Protein AF-A0AAE1MR16-F1 (afdb_monomer)

Sequence (257 aa):
MSSSLKKSFMYLSSAHEIWEALRETYSTVRSRSRIFGVKKKLWELKQEQMSLDDYYLEKSVLWQEFDALTNKTHHCGANAKEEHKEKEEERVYELLAGLNVIYDDVQARILSQEPLPSVREVYVTLRDEEDRRKSILQDQNNSTATFVPSETSALAVRFKGPKNRLVCDHCHKQGHKRANCWDLHGKPTDWKPRKEKERDDEAEASNESSKHDKLNKIIEMLAALQTTKQPISSSAVAATVDKKESADVSGVGGDYW

Structure (mmCIF, N/CA/C/O backbone):
data_AF-A0AAE1MR16-F1
#
_entry.id   AF-A0AAE1MR16-F1
#
loop_
_atom_site.group_PDB
_atom_site.id
_atom_site.type_symbol
_atom_site.label_atom_id
_atom_site.label_alt_id
_atom_site.label_comp_id
_atom_site.label_asym_id
_atom_site.label_entity_id
_atom_site.label_seq_id
_atom_site.pdbx_PDB_ins_code
_atom_site.Cartn_x
_atom_site.Cartn_y
_atom_site.Cartn_z
_atom_site.occupancy
_atom_site.B_iso_or_equiv
_atom_site.auth_seq_id
_atom_site.auth_comp_id
_atom_site.auth_asym_id
_atom_site.auth_atom_id
_atom_site.pdbx_PDB_model_num
ATOM 1 N N . MET A 1 1 ? 5.085 0.510 -42.691 1.00 52.28 1 MET A N 1
ATOM 2 C CA . MET A 1 1 ? 6.242 1.155 -42.025 1.00 52.28 1 MET A CA 1
ATOM 3 C C . MET A 1 1 ? 6.459 2.525 -42.646 1.00 52.28 1 MET A C 1
ATOM 5 O O . MET A 1 1 ? 6.374 2.613 -43.864 1.00 52.28 1 MET A O 1
ATOM 9 N N . SER A 1 2 ? 6.670 3.583 -41.855 1.00 68.69 2 SER A N 1
ATOM 10 C CA . SER A 1 2 ? 6.864 4.929 -42.421 1.00 68.69 2 SER A CA 1
ATOM 11 C C . SER A 1 2 ? 8.195 5.005 -43.188 1.00 68.69 2 SER A C 1
ATOM 13 O O . SER A 1 2 ? 9.190 4.412 -42.771 1.00 68.69 2 SER A O 1
ATOM 15 N N . SER A 1 3 ? 8.240 5.730 -44.311 1.00 72.00 3 SER A N 1
ATOM 16 C CA . SER A 1 3 ? 9.484 5.911 -45.084 1.00 72.00 3 SER A CA 1
ATOM 17 C C . SER A 1 3 ? 10.593 6.602 -44.282 1.00 72.00 3 SER A C 1
ATOM 19 O O . SER A 1 3 ? 11.769 6.406 -44.576 1.00 72.00 3 SER A O 1
ATOM 21 N N . SER A 1 4 ? 10.238 7.374 -43.253 1.00 73.69 4 SER A N 1
ATOM 22 C CA . SER A 1 4 ? 11.193 8.022 -42.347 1.00 73.69 4 SER A CA 1
ATOM 23 C C . SER A 1 4 ? 11.877 7.020 -41.413 1.00 73.69 4 SER A C 1
ATOM 25 O O . SER A 1 4 ? 13.081 7.115 -41.207 1.00 73.69 4 SER A O 1
ATOM 27 N N . LEU A 1 5 ? 11.138 6.010 -40.935 1.00 71.00 5 LEU A N 1
ATOM 28 C CA . LEU A 1 5 ? 11.662 4.918 -40.106 1.00 71.00 5 LEU A CA 1
ATOM 29 C C . LEU A 1 5 ? 12.699 4.080 -40.864 1.00 71.00 5 LEU A C 1
ATOM 31 O O . LEU A 1 5 ? 13.709 3.663 -40.322 1.00 71.00 5 LEU A O 1
ATOM 35 N N . LYS A 1 6 ? 12.470 3.832 -42.155 1.00 74.31 6 LYS A N 1
ATOM 36 C CA . LYS A 1 6 ? 13.391 3.019 -42.960 1.00 74.31 6 LYS A CA 1
ATOM 37 C C . LYS A 1 6 ? 14.735 3.724 -43.186 1.00 74.31 6 LYS A C 1
ATOM 39 O O . LYS A 1 6 ? 15.773 3.072 -43.219 1.00 74.31 6 LYS A O 1
ATOM 44 N N . LYS A 1 7 ? 14.717 5.056 -43.308 1.00 78.56 7 LYS A N 1
ATOM 45 C CA . LYS A 1 7 ? 15.920 5.883 -43.482 1.00 78.56 7 LYS A CA 1
ATOM 46 C C . LYS A 1 7 ? 16.770 5.966 -42.212 1.00 78.56 7 LYS A C 1
ATOM 48 O O . LYS A 1 7 ? 17.986 6.051 -42.334 1.00 78.56 7 LYS A O 1
ATOM 53 N N . SER A 1 8 ? 16.167 5.903 -41.020 1.00 74.06 8 SER A N 1
ATOM 54 C CA . SER A 1 8 ? 16.911 5.980 -39.752 1.00 74.06 8 SER A CA 1
ATOM 55 C C . SER A 1 8 ? 17.763 4.743 -39.454 1.00 74.06 8 SER A C 1
ATOM 57 O O . SER A 1 8 ? 18.678 4.837 -38.647 1.00 74.06 8 SER A O 1
ATOM 59 N N . PHE A 1 9 ? 17.508 3.608 -40.117 1.00 76.25 9 PHE A N 1
ATOM 60 C CA . PHE A 1 9 ? 18.227 2.346 -39.879 1.00 76.25 9 PHE A CA 1
ATOM 61 C C . PHE A 1 9 ? 19.026 1.843 -41.093 1.00 76.25 9 PHE A C 1
ATOM 63 O O . PHE A 1 9 ? 19.591 0.756 -41.039 1.00 76.25 9 PHE A O 1
ATOM 70 N N . MET A 1 10 ? 19.105 2.621 -42.183 1.00 80.00 10 MET A N 1
ATOM 71 C CA . MET A 1 10 ? 19.785 2.223 -43.430 1.00 80.00 10 MET A CA 1
ATOM 72 C C . MET A 1 10 ? 21.297 1.997 -43.290 1.00 80.00 10 MET A C 1
ATOM 74 O O . MET A 1 10 ? 21.887 1.366 -44.161 1.00 80.00 10 MET A O 1
ATOM 78 N N . TYR A 1 11 ? 21.912 2.527 -42.231 1.00 82.31 11 TYR A N 1
ATOM 79 C CA . TYR A 1 11 ? 23.358 2.473 -42.001 1.00 82.31 11 TYR A CA 1
ATOM 80 C C . TYR A 1 11 ? 23.769 1.468 -40.918 1.00 82.31 11 TYR A C 1
ATOM 82 O O . TYR A 1 11 ? 24.951 1.375 -40.601 1.00 82.31 11 TYR A O 1
ATOM 90 N N . LEU A 1 12 ? 22.814 0.727 -40.346 1.00 82.50 12 LEU A N 1
ATOM 91 C CA . LEU A 1 12 ? 23.113 -0.346 -39.402 1.00 82.50 12 LEU A CA 1
ATOM 92 C C . LEU A 1 12 ? 23.486 -1.606 -40.178 1.00 82.50 12 LEU A C 1
ATOM 94 O O . LEU A 1 12 ? 22.836 -1.971 -41.159 1.00 82.50 12 LEU A O 1
ATOM 98 N N . SER A 1 13 ? 24.572 -2.236 -39.753 1.00 83.19 13 SER A N 1
ATOM 99 C CA . SER A 1 13 ? 25.287 -3.241 -40.537 1.00 83.19 13 SER A CA 1
ATOM 100 C C . SER A 1 13 ? 24.822 -4.666 -40.244 1.00 83.19 13 SER A C 1
ATOM 102 O O . SER A 1 13 ? 24.980 -5.550 -41.086 1.00 83.19 13 SER A O 1
ATOM 104 N N . SER A 1 14 ? 24.181 -4.889 -39.091 1.00 88.25 14 SER A N 1
ATOM 105 C CA . SER A 1 14 ? 23.620 -6.189 -38.722 1.00 88.25 14 SER A CA 1
ATOM 106 C C . SER A 1 14 ? 22.125 -6.132 -38.403 1.00 88.25 14 SER A C 1
ATOM 108 O O . SER A 1 14 ? 21.592 -5.145 -37.894 1.00 88.25 14 SER A O 1
ATOM 110 N N . ALA A 1 15 ? 21.430 -7.246 -38.650 1.00 84.75 15 ALA A N 1
ATOM 111 C CA . ALA A 1 15 ? 20.039 -7.409 -38.230 1.00 84.75 15 ALA A CA 1
ATOM 112 C C . ALA A 1 15 ? 19.878 -7.289 -36.700 1.00 84.75 15 ALA A C 1
ATOM 114 O O . ALA A 1 15 ? 18.833 -6.837 -36.235 1.00 84.75 15 ALA A O 1
ATOM 115 N N . HIS A 1 16 ? 20.916 -7.647 -35.932 1.00 83.56 16 HIS A N 1
ATOM 116 C CA . HIS A 1 16 ? 20.966 -7.445 -34.485 1.00 83.56 16 HIS A CA 1
ATOM 117 C C . HIS A 1 16 ? 20.953 -5.956 -34.129 1.00 83.56 16 HIS A C 1
ATOM 119 O O . HIS A 1 16 ? 20.103 -5.539 -33.355 1.00 83.56 16 HIS A O 1
ATOM 125 N N . GLU A 1 17 ? 21.817 -5.147 -34.747 1.00 83.50 17 GLU A N 1
ATOM 126 C CA . GLU A 1 17 ? 21.863 -3.692 -34.543 1.00 83.50 17 GLU A CA 1
ATOM 127 C C . GLU A 1 17 ? 20.541 -3.024 -34.926 1.00 83.50 17 GLU A C 1
ATOM 129 O O . GLU A 1 17 ? 20.049 -2.166 -34.200 1.00 83.50 17 GLU A O 1
ATOM 134 N N . ILE A 1 18 ? 19.920 -3.438 -36.037 1.00 85.06 18 ILE A N 1
ATOM 135 C CA . ILE A 1 18 ? 18.601 -2.927 -36.443 1.00 85.06 18 ILE A CA 1
ATOM 136 C C . ILE A 1 18 ? 17.541 -3.282 -35.393 1.00 85.06 18 ILE A C 1
ATOM 138 O O . ILE A 1 18 ? 16.717 -2.439 -35.038 1.00 85.06 18 ILE A O 1
ATOM 142 N N . TRP A 1 19 ? 17.553 -4.515 -34.881 1.00 83.62 19 TRP A N 1
ATOM 143 C CA . TRP A 1 19 ? 16.619 -4.965 -33.849 1.00 83.62 19 TRP A CA 1
ATOM 144 C C . TRP A 1 19 ? 16.852 -4.277 -32.501 1.00 83.62 19 TRP A C 1
ATOM 146 O O . TRP A 1 19 ? 15.890 -3.929 -31.820 1.00 83.62 19 TRP A O 1
ATOM 156 N N . GLU A 1 20 ? 18.104 -4.043 -32.124 1.00 79.44 20 GLU A N 1
ATOM 157 C CA . GLU A 1 20 ? 18.496 -3.339 -30.907 1.00 79.44 20 GLU A CA 1
ATOM 158 C C . GLU A 1 20 ? 18.136 -1.856 -30.991 1.00 79.44 20 GLU A C 1
ATOM 160 O O . GLU A 1 20 ? 17.461 -1.355 -30.101 1.00 79.44 20 GLU A O 1
ATOM 165 N N . ALA A 1 21 ? 18.422 -1.188 -32.108 1.00 77.00 21 ALA A N 1
ATOM 166 C CA . ALA A 1 21 ? 18.037 0.201 -32.324 1.00 77.00 21 ALA A CA 1
ATOM 167 C C . ALA A 1 21 ? 16.511 0.373 -32.363 1.00 77.00 21 ALA A C 1
ATOM 169 O O . ALA A 1 21 ? 15.988 1.308 -31.758 1.00 77.00 21 ALA A O 1
ATOM 170 N N . LEU A 1 22 ? 15.769 -0.540 -33.010 1.00 79.38 22 LEU A N 1
ATOM 171 C CA . LEU A 1 22 ? 14.299 -0.573 -32.961 1.00 79.38 22 LEU A CA 1
ATOM 172 C C . LEU A 1 22 ? 13.788 -0.818 -31.542 1.00 79.38 22 LEU A C 1
ATOM 174 O O . LEU A 1 22 ? 12.812 -0.198 -31.117 1.00 79.38 22 LEU A O 1
ATOM 178 N N . ARG A 1 23 ? 14.449 -1.700 -30.791 1.00 73.56 23 ARG A N 1
ATOM 179 C CA . ARG A 1 23 ? 14.135 -1.932 -29.386 1.00 73.56 23 ARG A CA 1
ATOM 180 C C . ARG A 1 23 ? 14.413 -0.666 -28.569 1.00 73.56 23 ARG A C 1
ATOM 182 O O . ARG A 1 23 ? 13.564 -0.247 -27.805 1.00 73.56 23 ARG A O 1
ATOM 189 N N . GLU A 1 24 ? 15.521 0.024 -28.731 1.00 70.44 24 GLU A N 1
ATOM 190 C CA . GLU A 1 24 ? 15.806 1.235 -27.954 1.00 70.44 24 GLU A CA 1
ATOM 191 C C . GLU A 1 24 ? 14.877 2.405 -28.292 1.00 70.44 24 GLU A C 1
ATOM 193 O O . GLU A 1 24 ? 14.423 3.113 -27.394 1.00 70.44 24 GLU A O 1
ATOM 198 N N . THR A 1 25 ? 14.557 2.592 -29.574 1.00 68.12 25 THR A N 1
ATOM 199 C CA . THR A 1 25 ? 13.739 3.727 -30.033 1.00 68.12 25 THR A CA 1
ATOM 200 C C . THR A 1 25 ? 12.239 3.504 -29.888 1.00 68.12 25 THR A C 1
ATOM 202 O O . THR A 1 25 ? 11.509 4.453 -29.605 1.00 68.12 25 THR A O 1
ATOM 205 N N . TYR A 1 26 ? 11.766 2.269 -30.062 1.00 66.25 26 TYR A N 1
ATOM 206 C CA . TYR A 1 26 ? 10.335 1.950 -30.069 1.00 66.25 26 TYR A CA 1
ATOM 207 C C . TYR A 1 26 ? 9.920 0.939 -29.020 1.00 66.25 26 TYR A C 1
ATOM 209 O O . TYR A 1 26 ? 8.719 0.781 -28.789 1.00 66.25 26 TYR A O 1
ATOM 217 N N . SER A 1 27 ? 10.857 0.257 -28.358 1.00 60.03 27 SER A N 1
ATOM 218 C CA . SER A 1 27 ? 10.438 -0.548 -27.228 1.00 60.03 27 SER A CA 1
ATOM 219 C C . SER A 1 27 ? 10.076 0.371 -26.072 1.00 60.03 27 SER A C 1
ATOM 221 O O . SER A 1 27 ? 10.866 1.116 -25.495 1.00 60.03 27 SER A O 1
ATOM 223 N N . THR A 1 28 ? 8.831 0.232 -25.663 1.00 54.78 28 THR A N 1
ATOM 224 C CA . THR A 1 28 ? 8.297 0.675 -24.383 1.00 54.78 28 THR A CA 1
ATOM 225 C C . THR A 1 28 ? 8.967 -0.012 -23.177 1.00 54.78 28 THR A C 1
ATOM 227 O O . THR A 1 28 ? 8.463 0.122 -22.064 1.00 54.78 28 THR A O 1
ATOM 230 N N . VAL A 1 29 ? 10.093 -0.728 -23.363 1.00 51.50 29 VAL A N 1
ATOM 231 C CA . VAL A 1 29 ? 10.730 -1.658 -22.400 1.00 51.50 29 VAL A CA 1
ATOM 232 C C . VAL A 1 29 ? 11.231 -0.972 -21.138 1.00 51.50 29 VAL A C 1
ATOM 234 O O . VAL A 1 29 ? 11.371 -1.623 -20.113 1.00 51.50 29 VAL A O 1
ATOM 237 N N . ARG A 1 30 ? 11.395 0.350 -21.141 1.00 60.09 30 ARG A N 1
ATOM 238 C CA . ARG A 1 30 ? 11.311 1.141 -19.910 1.00 60.09 30 ARG A CA 1
ATOM 239 C C . ARG A 1 30 ? 10.620 2.436 -20.239 1.00 60.09 30 ARG A C 1
ATOM 241 O O . ARG A 1 30 ? 11.283 3.447 -20.468 1.00 60.09 30 ARG A O 1
ATOM 248 N N . SER A 1 31 ? 9.294 2.407 -20.295 1.00 72.50 31 SER A N 1
ATOM 249 C CA . SER A 1 31 ? 8.492 3.623 -20.356 1.00 72.50 31 SER A CA 1
ATOM 250 C C . SER A 1 31 ? 8.708 4.410 -19.058 1.00 72.50 31 SER A C 1
ATOM 252 O O . SER A 1 31 ? 7.913 4.351 -18.131 1.00 72.50 31 SER A O 1
ATOM 254 N N . ARG A 1 32 ? 9.851 5.103 -18.960 1.00 80.38 32 ARG A N 1
ATOM 255 C CA . ARG A 1 32 ? 10.290 5.880 -17.794 1.00 80.38 32 ARG A CA 1
ATOM 256 C C . ARG A 1 32 ? 9.238 6.915 -17.418 1.00 80.38 32 ARG A C 1
ATOM 258 O O . ARG A 1 32 ? 9.023 7.147 -16.239 1.00 80.38 32 ARG A O 1
ATOM 265 N N . SER A 1 33 ? 8.539 7.457 -18.414 1.00 84.44 33 SER A N 1
ATOM 266 C CA . SER A 1 33 ? 7.366 8.311 -18.238 1.00 84.44 33 SER A CA 1
ATOM 267 C C . SER A 1 33 ? 6.194 7.587 -17.569 1.00 84.44 33 SER A C 1
ATOM 269 O O . SER A 1 33 ? 5.601 8.146 -16.653 1.00 84.44 33 SER A O 1
ATOM 271 N N . ARG A 1 34 ? 5.877 6.341 -17.954 1.00 87.75 34 ARG A N 1
ATOM 272 C CA . ARG A 1 34 ? 4.858 5.530 -17.263 1.00 87.75 34 ARG A CA 1
ATOM 273 C C . ARG A 1 34 ? 5.301 5.120 -15.865 1.00 87.75 34 ARG A C 1
ATOM 275 O O . ARG A 1 34 ? 4.511 5.260 -14.948 1.00 87.75 34 ARG A O 1
ATOM 282 N N . ILE A 1 35 ? 6.550 4.685 -15.684 1.00 90.50 35 ILE A N 1
ATOM 283 C CA . ILE A 1 35 ? 7.110 4.362 -14.360 1.00 90.50 35 ILE A CA 1
ATOM 284 C C . ILE A 1 35 ? 7.007 5.582 -13.443 1.00 90.50 35 ILE A C 1
ATOM 286 O O . ILE A 1 35 ? 6.520 5.470 -12.324 1.00 90.50 35 ILE A O 1
ATOM 290 N N . PHE A 1 36 ? 7.416 6.755 -13.931 1.00 91.88 36 PHE A N 1
ATOM 291 C CA . PHE A 1 36 ? 7.268 8.012 -13.209 1.00 91.88 36 PHE A CA 1
ATOM 292 C C . PHE A 1 36 ? 5.799 8.317 -12.901 1.00 91.88 36 PHE A C 1
ATOM 294 O O . PHE A 1 36 ? 5.481 8.653 -11.768 1.00 91.88 36 PHE A O 1
ATOM 301 N N . GLY A 1 37 ? 4.899 8.155 -13.874 1.00 95.06 37 GLY A N 1
ATOM 302 C CA . GLY A 1 37 ? 3.466 8.375 -13.688 1.00 95.06 37 GLY A CA 1
ATOM 303 C C . GLY A 1 37 ? 2.849 7.461 -12.627 1.00 95.06 37 GLY A C 1
ATOM 304 O O . GLY A 1 37 ? 2.148 7.946 -11.747 1.00 95.06 37 GLY A O 1
ATOM 305 N N . VAL A 1 38 ? 3.143 6.160 -12.668 1.00 95.62 38 VAL A N 1
ATOM 306 C CA . VAL A 1 38 ? 2.670 5.183 -11.674 1.00 95.62 38 VAL A CA 1
ATOM 307 C C . VAL A 1 38 ? 3.262 5.484 -10.301 1.00 95.62 38 VAL A C 1
ATOM 309 O O . VAL A 1 38 ? 2.528 5.529 -9.321 1.00 95.62 38 VAL A O 1
ATOM 312 N N . LYS A 1 39 ? 4.568 5.767 -10.222 1.00 94.94 39 LYS A N 1
ATOM 313 C CA . LYS A 1 39 ? 5.223 6.109 -8.953 1.00 94.94 39 LYS A CA 1
ATOM 314 C C . LYS A 1 39 ? 4.655 7.396 -8.355 1.00 94.94 39 LYS A C 1
ATOM 316 O O . LYS A 1 39 ? 4.371 7.438 -7.166 1.00 94.94 39 LYS A O 1
ATOM 321 N N . LYS A 1 40 ? 4.404 8.412 -9.182 1.00 97.06 40 LYS A N 1
ATOM 322 C CA . LYS A 1 40 ? 3.731 9.645 -8.767 1.00 97.06 40 LYS A CA 1
ATOM 323 C C . LYS A 1 40 ? 2.337 9.351 -8.198 1.00 97.06 40 LYS A C 1
ATOM 325 O O . LYS A 1 40 ? 2.046 9.783 -7.090 1.00 97.06 40 LYS A O 1
ATOM 330 N N . LYS A 1 41 ? 1.522 8.551 -8.898 1.00 97.69 41 LYS A N 1
ATOM 331 C CA . LYS A 1 41 ? 0.203 8.126 -8.402 1.00 97.69 41 LYS A CA 1
ATOM 332 C C . LYS A 1 41 ? 0.292 7.374 -7.073 1.00 97.69 41 LYS A C 1
ATOM 334 O O . LYS A 1 41 ? -0.490 7.663 -6.181 1.00 97.69 41 LYS A O 1
ATOM 339 N N . LEU A 1 42 ? 1.247 6.454 -6.912 1.00 97.31 42 LEU A N 1
ATOM 340 C CA . LEU A 1 42 ? 1.446 5.719 -5.654 1.00 97.31 42 LEU A CA 1
ATOM 341 C C . LEU A 1 42 ? 1.699 6.651 -4.464 1.00 97.31 42 LEU A C 1
ATOM 343 O O . LEU A 1 42 ? 1.203 6.381 -3.371 1.00 97.31 42 LEU A O 1
ATOM 347 N N . TRP A 1 43 ? 2.450 7.732 -4.682 1.00 95.88 43 TRP A N 1
ATOM 348 C CA . TRP A 1 43 ? 2.809 8.706 -3.650 1.00 95.88 43 TRP A CA 1
ATOM 349 C C . TRP A 1 43 ? 1.652 9.651 -3.315 1.00 95.88 43 TRP A C 1
ATOM 351 O O . TRP A 1 43 ? 1.439 9.983 -2.149 1.00 95.88 43 TRP A O 1
ATOM 361 N N . GLU A 1 44 ? 0.907 10.075 -4.335 1.00 97.12 44 GLU A N 1
ATOM 362 C CA . GLU A 1 44 ? -0.243 10.974 -4.196 1.00 97.12 44 GLU A CA 1
ATOM 363 C C . GLU A 1 44 ? -1.489 10.257 -3.660 1.00 97.12 44 GLU A C 1
ATOM 365 O O . GLU A 1 44 ? -2.333 10.894 -3.039 1.00 97.12 44 GLU A O 1
ATOM 370 N N . LEU A 1 45 ? -1.607 8.941 -3.865 1.00 97.94 45 LEU A N 1
ATOM 371 C CA . LEU A 1 45 ? -2.772 8.169 -3.450 1.00 97.94 45 LEU A CA 1
ATOM 372 C C . LEU A 1 45 ? -2.876 8.080 -1.920 1.00 97.94 45 LEU A C 1
ATOM 374 O O . LEU A 1 45 ? -2.078 7.409 -1.252 1.00 97.94 45 LEU A O 1
ATOM 378 N N . LYS A 1 46 ? -3.920 8.724 -1.400 1.00 97.56 46 LYS A N 1
ATOM 379 C CA . LYS A 1 46 ? -4.386 8.714 -0.010 1.00 97.56 46 LYS A CA 1
ATOM 380 C C . LYS A 1 46 ? -5.814 8.162 0.034 1.00 97.56 46 LYS A C 1
ATOM 382 O O . LYS A 1 46 ? -6.529 8.244 -0.959 1.00 97.56 46 LYS A O 1
ATOM 387 N N . GLN A 1 47 ? -6.222 7.594 1.167 1.00 97.31 47 GLN A N 1
ATOM 388 C CA . GLN A 1 47 ? -7.561 7.034 1.341 1.00 97.31 47 GLN A CA 1
ATOM 389 C C . GLN A 1 47 ? -8.628 8.129 1.239 1.00 97.31 47 GLN A C 1
ATOM 391 O O . GLN A 1 47 ? -9.570 7.991 0.469 1.00 97.31 47 GLN A O 1
ATOM 396 N N . GLU A 1 48 ? -8.478 9.222 1.991 1.00 95.38 48 GLU A N 1
ATOM 397 C CA . GLU A 1 48 ? -9.404 10.361 1.989 1.00 95.38 48 GLU A CA 1
ATOM 398 C C . GLU A 1 48 ? -10.876 9.922 2.127 1.00 95.38 48 GLU A C 1
ATOM 400 O O . GLU A 1 48 ? -11.277 9.416 3.174 1.00 95.38 48 GLU A O 1
ATOM 405 N N . GLN A 1 49 ? -11.685 10.107 1.080 1.00 95.38 49 GLN A N 1
ATOM 406 C CA . GLN A 1 49 ? -13.107 9.751 1.041 1.00 95.38 49 GLN A CA 1
ATOM 407 C C . GLN A 1 49 ? -13.371 8.354 0.454 1.00 95.38 49 GLN A C 1
ATOM 409 O O . GLN A 1 49 ? -14.524 7.938 0.357 1.00 95.38 49 GLN A O 1
ATOM 414 N N . MET A 1 50 ? -12.330 7.635 0.028 1.00 96.62 50 MET A N 1
ATOM 415 C CA . MET A 1 50 ? -12.447 6.277 -0.500 1.00 96.62 50 MET A CA 1
ATOM 416 C C . MET A 1 50 ? -12.749 5.281 0.621 1.00 96.62 50 MET A C 1
ATOM 418 O O . MET A 1 50 ? -12.291 5.425 1.763 1.00 96.62 50 MET A O 1
ATOM 422 N N . SER A 1 51 ? -13.483 4.220 0.279 1.00 96.88 51 SER A N 1
ATOM 423 C CA . SER A 1 51 ? -13.605 3.071 1.170 1.00 96.88 51 SER A CA 1
ATOM 424 C C . SER A 1 51 ? -12.236 2.410 1.372 1.00 96.88 51 SER A C 1
ATOM 426 O O . SER A 1 51 ? -11.331 2.544 0.541 1.00 96.88 51 SER A O 1
ATOM 428 N N . LEU A 1 52 ? -12.073 1.686 2.483 1.00 97.44 52 LEU A N 1
ATOM 429 C CA . LEU A 1 52 ? -10.851 0.924 2.741 1.00 97.44 52 LEU A CA 1
ATOM 430 C C . LEU A 1 52 ? -10.559 -0.079 1.607 1.00 97.44 52 LEU A C 1
ATOM 432 O O . LEU A 1 52 ? -9.403 -0.247 1.217 1.00 97.44 52 LEU A O 1
ATOM 436 N N . ASP A 1 53 ? -11.610 -0.697 1.063 1.00 97.50 53 ASP A N 1
ATOM 437 C CA . ASP A 1 53 ? -11.531 -1.684 -0.018 1.00 97.50 53 ASP A CA 1
ATOM 438 C C . ASP A 1 53 ? -11.022 -1.054 -1.316 1.00 97.50 53 ASP A C 1
ATOM 440 O O . ASP A 1 53 ? -10.078 -1.562 -1.923 1.00 97.50 53 ASP A O 1
ATOM 444 N N . ASP A 1 54 ? -11.614 0.076 -1.716 1.00 98.19 54 ASP A N 1
ATOM 445 C CA . ASP A 1 54 ? -11.239 0.779 -2.945 1.00 98.19 54 ASP A CA 1
ATOM 446 C C . ASP A 1 54 ? -9.801 1.295 -2.861 1.00 98.19 54 ASP A C 1
ATOM 448 O O . ASP A 1 54 ? -9.030 1.158 -3.810 1.00 98.19 54 ASP A O 1
ATOM 452 N N . TYR A 1 55 ? -9.413 1.848 -1.708 1.00 98.44 55 TYR A N 1
ATOM 453 C CA . TYR A 1 55 ? -8.053 2.333 -1.482 1.00 98.44 55 TYR A CA 1
ATOM 454 C C . TYR A 1 55 ? -7.020 1.201 -1.576 1.00 98.44 55 TYR A C 1
ATOM 456 O O . TYR A 1 55 ? -6.003 1.334 -2.264 1.00 98.44 55 TYR A O 1
ATOM 464 N N . TYR A 1 56 ? -7.287 0.067 -0.921 1.00 98.31 56 TYR A N 1
ATOM 465 C CA . TYR A 1 56 ? -6.420 -1.108 -0.984 1.00 98.31 56 TYR A CA 1
ATOM 466 C C . TYR A 1 56 ? -6.303 -1.664 -2.408 1.00 98.31 56 TYR A C 1
ATOM 468 O O . TYR A 1 56 ? -5.204 -2.017 -2.853 1.00 98.31 56 TYR A O 1
ATOM 476 N N . LEU A 1 57 ? -7.423 -1.739 -3.132 1.00 98.00 57 LEU A N 1
ATOM 477 C CA . LEU A 1 57 ? -7.447 -2.246 -4.498 1.00 98.00 57 LEU A CA 1
ATOM 478 C C . LEU A 1 57 ? -6.668 -1.328 -5.445 1.00 98.00 57 LEU A C 1
ATOM 480 O O . LEU A 1 57 ? -5.841 -1.823 -6.211 1.00 98.00 57 LEU A O 1
ATOM 484 N N . GLU A 1 58 ? -6.860 -0.012 -5.353 1.00 98.19 58 GLU A N 1
ATOM 485 C CA . GLU A 1 58 ? -6.153 0.962 -6.191 1.00 98.19 58 GLU A CA 1
ATOM 486 C C . GLU A 1 58 ? -4.634 0.913 -5.940 1.00 98.19 58 GLU A C 1
ATOM 488 O O . GLU A 1 58 ? -3.850 0.823 -6.889 1.00 98.19 58 GLU A O 1
ATOM 493 N N . LYS A 1 59 ? -4.196 0.858 -4.669 1.00 97.69 59 LYS A N 1
ATOM 494 C CA . LYS A 1 59 ? -2.780 0.625 -4.317 1.00 97.69 59 LYS A CA 1
ATOM 495 C C . LYS A 1 59 ? -2.258 -0.679 -4.924 1.00 97.69 59 LYS A C 1
ATOM 497 O O . LYS A 1 59 ? -1.188 -0.689 -5.533 1.00 97.69 59 LYS A O 1
ATOM 502 N N . SER A 1 60 ? -3.029 -1.762 -4.811 1.00 97.12 60 SER A N 1
ATOM 503 C CA . SER A 1 60 ? -2.659 -3.082 -5.334 1.00 97.12 60 SER A CA 1
ATOM 504 C C . SER A 1 60 ? -2.461 -3.075 -6.848 1.00 97.12 60 SER A C 1
ATOM 506 O O . SER A 1 60 ? -1.462 -3.605 -7.336 1.00 97.12 60 SER A O 1
ATOM 508 N N . VAL A 1 61 ? -3.371 -2.440 -7.590 1.00 97.19 61 VAL A N 1
ATOM 509 C CA . VAL A 1 61 ? -3.273 -2.298 -9.048 1.00 97.19 61 VAL A CA 1
ATOM 510 C C . VAL A 1 61 ? -2.045 -1.475 -9.432 1.00 97.19 61 VAL A C 1
ATOM 512 O O . VAL A 1 61 ? -1.292 -1.884 -10.316 1.00 97.19 61 VAL A O 1
ATOM 515 N N . LEU A 1 62 ? -1.786 -0.357 -8.748 1.00 97.38 62 LEU A N 1
ATOM 516 C CA . LEU A 1 62 ? -0.613 0.475 -9.023 1.00 97.38 62 LEU A CA 1
ATOM 517 C C . LEU A 1 62 ? 0.703 -0.259 -8.741 1.00 97.38 62 LEU A C 1
ATOM 519 O O . LEU A 1 62 ? 1.636 -0.155 -9.536 1.00 97.38 62 LEU A O 1
ATOM 523 N N . TRP A 1 63 ? 0.787 -1.034 -7.657 1.00 96.50 63 TRP A N 1
ATOM 524 C CA . TRP A 1 63 ? 1.957 -1.870 -7.385 1.00 96.50 63 TRP A CA 1
ATOM 525 C C . TRP A 1 63 ? 2.149 -2.959 -8.440 1.00 96.50 63 TRP A C 1
ATOM 527 O O . TRP A 1 63 ? 3.277 -3.197 -8.861 1.00 96.50 63 TRP A O 1
ATOM 537 N N . GLN A 1 64 ? 1.072 -3.601 -8.897 1.00 93.94 64 GLN A N 1
ATOM 538 C CA . GLN A 1 64 ? 1.137 -4.597 -9.970 1.00 93.94 64 GLN A CA 1
ATOM 539 C C . GLN A 1 64 ? 1.570 -3.977 -11.304 1.00 93.94 64 GLN A C 1
ATOM 541 O O . GLN A 1 64 ? 2.403 -4.553 -12.006 1.00 93.94 64 GLN A O 1
ATOM 546 N N . GLU A 1 65 ? 1.053 -2.795 -11.654 1.00 92.75 65 GLU A N 1
ATOM 547 C CA . GLU A 1 65 ? 1.490 -2.075 -12.852 1.00 92.75 65 GLU A CA 1
ATOM 548 C C . GLU A 1 65 ? 2.962 -1.661 -12.728 1.00 92.75 65 GLU A C 1
ATOM 550 O O . GLU A 1 65 ? 3.739 -1.857 -13.666 1.00 92.75 65 GLU A O 1
ATOM 555 N N . PHE A 1 66 ? 3.372 -1.137 -11.569 1.00 92.06 66 PHE A N 1
ATOM 556 C CA . PHE A 1 66 ? 4.763 -0.780 -11.305 1.00 92.06 66 PHE A CA 1
ATOM 557 C C . PHE A 1 66 ? 5.680 -1.992 -11.449 1.00 92.06 66 PHE A C 1
ATOM 559 O O . PHE A 1 66 ? 6.704 -1.905 -12.124 1.00 92.06 66 PHE A O 1
ATOM 566 N N . ASP A 1 67 ? 5.294 -3.137 -10.894 1.00 90.00 67 ASP A N 1
ATOM 567 C CA . ASP A 1 67 ? 6.029 -4.392 -11.020 1.00 90.00 67 ASP A CA 1
ATOM 568 C C . ASP A 1 67 ? 6.171 -4.821 -12.471 1.00 90.00 67 ASP A C 1
ATOM 570 O O . ASP A 1 67 ? 7.274 -5.122 -12.917 1.00 90.00 67 ASP A O 1
ATOM 574 N N . ALA A 1 68 ? 5.078 -4.795 -13.232 1.00 87.19 68 ALA A N 1
ATOM 575 C CA . ALA A 1 68 ? 5.088 -5.159 -14.642 1.00 87.19 68 ALA A CA 1
ATOM 576 C C . ALA A 1 68 ? 6.003 -4.241 -15.472 1.00 87.19 68 ALA A C 1
ATOM 578 O O . ALA A 1 68 ? 6.681 -4.708 -16.388 1.00 87.19 68 ALA A O 1
ATOM 579 N N . LEU A 1 69 ? 6.054 -2.945 -15.144 1.00 85.62 69 LEU A N 1
ATOM 580 C CA . LEU A 1 69 ? 6.906 -1.959 -15.818 1.00 85.62 69 LEU A CA 1
ATOM 581 C C . LEU A 1 69 ? 8.371 -2.014 -15.376 1.00 85.62 69 LEU A C 1
ATOM 583 O O . LEU A 1 69 ? 9.262 -1.629 -16.138 1.00 85.62 69 LEU A O 1
ATOM 587 N N . THR A 1 70 ? 8.623 -2.427 -14.136 1.00 81.44 70 THR A N 1
ATOM 588 C CA . THR A 1 70 ? 9.961 -2.437 -13.539 1.00 81.44 70 THR A CA 1
ATOM 589 C C . THR A 1 70 ? 10.610 -3.799 -13.529 1.00 81.44 70 THR A C 1
ATOM 591 O O . THR A 1 70 ? 11.780 -3.840 -13.162 1.00 81.44 70 THR A O 1
ATOM 594 N N . ASN A 1 71 ? 9.905 -4.851 -13.966 1.00 71.56 71 ASN A N 1
ATOM 595 C CA . ASN A 1 71 ? 10.360 -6.235 -13.995 1.00 71.56 71 ASN A CA 1
ATOM 596 C C . ASN A 1 71 ? 11.720 -6.346 -14.702 1.00 71.56 71 ASN A C 1
ATOM 598 O O . ASN A 1 71 ? 11.835 -6.533 -15.916 1.00 71.56 71 ASN A O 1
ATOM 602 N N . LYS A 1 72 ? 12.785 -6.146 -13.924 1.00 63.16 72 LYS A N 1
ATOM 603 C CA . LYS A 1 72 ? 14.149 -6.480 -14.284 1.00 63.16 72 LYS A CA 1
ATOM 604 C C . LYS A 1 72 ? 14.111 -7.991 -14.294 1.00 63.16 72 LYS A C 1
ATOM 606 O O . LYS A 1 72 ? 13.749 -8.566 -13.277 1.00 63.16 72 LYS A O 1
ATOM 611 N N . THR A 1 73 ? 14.404 -8.596 -15.442 1.00 52.31 73 THR A N 1
ATOM 612 C CA . THR A 1 73 ? 14.614 -10.039 -15.602 1.00 52.31 73 THR A CA 1
ATOM 613 C C . THR A 1 73 ? 15.065 -10.648 -14.281 1.00 52.31 73 THR A C 1
ATOM 615 O O . THR A 1 73 ? 16.197 -10.395 -13.865 1.00 52.31 73 THR A O 1
ATOM 618 N N . HIS A 1 74 ? 14.152 -11.341 -13.592 1.00 53.03 74 HIS A N 1
ATOM 619 C CA . HIS A 1 74 ? 14.434 -12.003 -12.328 1.00 53.03 74 HIS A CA 1
ATOM 620 C C . HIS A 1 74 ? 15.542 -13.016 -12.600 1.00 53.03 74 HIS A C 1
ATOM 622 O O . HIS A 1 74 ? 15.294 -14.146 -13.017 1.00 53.03 74 HIS A O 1
ATOM 628 N N . HIS A 1 75 ? 16.791 -12.614 -12.399 1.00 51.38 75 HIS A N 1
ATOM 629 C CA . HIS A 1 75 ? 17.819 -13.580 -12.103 1.00 51.38 75 HIS A CA 1
ATOM 630 C C . HIS A 1 75 ? 17.426 -14.125 -10.739 1.00 51.38 75 HIS A C 1
ATOM 632 O O . HIS A 1 75 ? 17.489 -13.408 -9.743 1.00 51.38 75 HIS A O 1
ATOM 638 N N . CYS A 1 76 ? 16.934 -15.364 -10.710 1.00 56.09 76 CYS A N 1
ATOM 639 C CA . CYS A 1 76 ? 16.765 -16.140 -9.489 1.00 56.09 76 CYS A CA 1
ATOM 640 C C . CYS A 1 76 ? 18.148 -16.352 -8.852 1.00 56.09 76 CYS A C 1
ATOM 642 O O . CYS A 1 76 ? 18.740 -17.420 -8.956 1.00 56.09 76 CYS A O 1
ATOM 644 N N . GLY A 1 77 ? 18.704 -15.292 -8.271 1.00 64.94 77 GLY A N 1
ATOM 645 C CA . GLY A 1 77 ? 19.885 -15.319 -7.430 1.00 64.94 77 GLY A CA 1
ATOM 646 C C . GLY A 1 77 ? 19.492 -15.593 -5.983 1.00 64.94 77 GLY A C 1
ATOM 647 O O . GLY A 1 77 ? 18.317 -15.527 -5.615 1.00 64.94 77 GLY A O 1
ATOM 648 N N . ALA A 1 78 ? 20.495 -15.864 -5.149 1.00 67.00 78 ALA A N 1
ATOM 649 C CA . ALA A 1 78 ? 20.335 -16.180 -3.729 1.00 67.00 78 ALA A CA 1
ATOM 650 C C . ALA A 1 78 ? 19.518 -15.138 -2.925 1.00 67.00 78 ALA A C 1
ATOM 652 O O . ALA A 1 78 ? 18.956 -15.486 -1.890 1.00 67.00 78 ALA A O 1
ATOM 653 N N . ASN A 1 79 ? 19.371 -13.906 -3.433 1.00 74.25 79 ASN A N 1
ATOM 654 C CA . ASN A 1 79 ? 18.777 -12.769 -2.719 1.00 74.25 79 ASN A CA 1
ATOM 655 C C . ASN A 1 79 ? 17.309 -12.476 -3.091 1.00 74.25 79 ASN A C 1
ATOM 657 O O . ASN A 1 79 ? 16.727 -11.525 -2.581 1.00 74.25 79 ASN A O 1
ATOM 661 N N . ALA A 1 80 ? 16.671 -13.285 -3.946 1.00 80.56 80 ALA A N 1
ATOM 662 C CA . ALA A 1 80 ? 15.299 -13.018 -4.405 1.00 80.56 80 ALA A CA 1
ATOM 663 C C . ALA A 1 80 ? 14.259 -12.978 -3.265 1.00 80.56 80 ALA A C 1
ATOM 665 O O . ALA A 1 80 ? 13.257 -12.273 -3.354 1.00 80.56 80 ALA A O 1
ATOM 666 N N . LYS A 1 81 ? 14.491 -13.738 -2.185 1.00 84.56 81 LYS A N 1
ATOM 667 C CA . LYS A 1 81 ? 13.615 -13.742 -1.001 1.00 84.56 81 LYS A CA 1
ATOM 668 C C . LYS A 1 81 ? 13.732 -12.453 -0.190 1.00 84.56 81 LYS A C 1
ATOM 670 O O . LYS A 1 81 ? 12.727 -11.973 0.318 1.00 84.56 81 LYS A O 1
ATOM 675 N N . GLU A 1 82 ? 14.944 -11.925 -0.064 1.00 8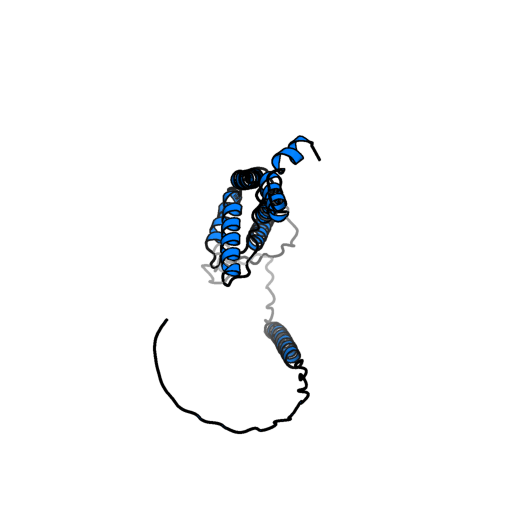6.94 82 GLU A N 1
ATOM 676 C CA . GLU A 1 82 ? 15.220 -10.698 0.683 1.00 86.94 82 GLU A CA 1
ATOM 677 C C . GLU A 1 82 ? 14.684 -9.480 -0.074 1.00 86.94 82 GLU A C 1
ATOM 679 O O . GLU A 1 82 ? 13.936 -8.700 0.500 1.00 86.94 82 GLU A O 1
ATOM 684 N N . GLU A 1 83 ? 14.906 -9.409 -1.392 1.00 85.31 83 GLU A N 1
ATOM 685 C CA . GLU A 1 83 ? 14.328 -8.360 -2.249 1.00 85.31 83 GLU A CA 1
ATOM 686 C C . GLU A 1 83 ? 12.790 -8.373 -2.216 1.00 85.31 83 GLU A C 1
ATOM 688 O O . GLU A 1 83 ? 12.150 -7.324 -2.159 1.00 85.31 83 GLU A O 1
ATOM 693 N N . HIS A 1 84 ? 12.169 -9.560 -2.217 1.00 87.44 84 HIS A N 1
ATOM 694 C CA . HIS A 1 84 ? 10.717 -9.669 -2.065 1.00 87.44 84 HIS A CA 1
ATOM 695 C C . HIS A 1 84 ? 10.248 -9.156 -0.701 1.00 87.44 84 HIS A C 1
ATOM 697 O O . HIS A 1 84 ? 9.235 -8.465 -0.628 1.00 87.44 84 HIS A O 1
ATOM 703 N N . LYS A 1 85 ? 10.980 -9.487 0.368 1.00 90.75 85 LYS A N 1
ATOM 704 C CA . LYS A 1 85 ? 10.664 -9.046 1.727 1.00 90.75 85 LYS A CA 1
ATOM 705 C C . LYS A 1 85 ? 10.758 -7.524 1.849 1.00 90.75 85 LYS A C 1
ATOM 707 O O . LYS A 1 85 ? 9.784 -6.908 2.261 1.00 90.75 85 LYS A O 1
ATOM 712 N N . GLU A 1 86 ? 11.870 -6.918 1.434 1.00 91.38 86 GLU A N 1
ATOM 713 C CA . GLU A 1 86 ? 12.055 -5.457 1.463 1.00 91.38 86 GLU A CA 1
ATOM 714 C C . GLU A 1 86 ? 10.951 -4.733 0.685 1.00 91.38 86 GLU A C 1
ATOM 716 O O . GLU A 1 86 ? 10.387 -3.738 1.139 1.00 91.38 86 GLU A O 1
ATOM 721 N N . LYS A 1 87 ? 10.587 -5.274 -0.479 1.00 92.50 87 LYS A N 1
ATOM 722 C CA . LYS A 1 87 ? 9.517 -4.734 -1.312 1.00 92.50 87 LYS A CA 1
ATOM 723 C C . LYS A 1 87 ? 8.137 -4.863 -0.669 1.00 92.50 87 LYS A C 1
ATOM 725 O O . LYS A 1 87 ? 7.301 -3.977 -0.838 1.00 92.50 87 LYS A O 1
ATOM 730 N N . GLU A 1 88 ? 7.854 -5.960 0.030 1.00 94.06 88 GLU A N 1
ATOM 731 C CA . GLU A 1 88 ? 6.613 -6.076 0.799 1.00 94.06 88 GLU A CA 1
ATOM 732 C C . GLU A 1 88 ? 6.578 -5.098 1.972 1.00 94.06 88 GLU A C 1
ATOM 734 O O . GLU A 1 88 ? 5.545 -4.464 2.178 1.00 94.06 88 GLU A O 1
ATOM 739 N N . GLU A 1 89 ? 7.692 -4.912 2.682 1.00 95.88 89 GLU A N 1
ATOM 740 C CA . GLU A 1 89 ? 7.792 -3.931 3.767 1.00 95.88 89 GLU A CA 1
ATOM 741 C C . GLU A 1 89 ? 7.552 -2.501 3.257 1.00 95.88 89 GLU A C 1
ATOM 743 O O . GLU A 1 89 ? 6.728 -1.781 3.823 1.00 95.88 89 GLU A O 1
ATOM 748 N N . GLU A 1 90 ? 8.169 -2.109 2.133 1.00 95.94 90 GLU A N 1
ATOM 749 C CA . GLU A 1 90 ? 7.934 -0.804 1.492 1.00 95.94 90 GLU A CA 1
ATOM 750 C C . GLU A 1 90 ? 6.443 -0.582 1.198 1.00 95.94 90 GLU A C 1
ATOM 752 O O . GLU A 1 90 ? 5.884 0.469 1.517 1.00 95.94 90 GLU A O 1
ATOM 757 N N . ARG A 1 91 ? 5.759 -1.599 0.666 1.00 97.44 91 ARG A N 1
ATOM 758 C CA . ARG A 1 91 ? 4.321 -1.528 0.367 1.00 97.44 91 ARG A CA 1
ATOM 759 C C . ARG A 1 91 ? 3.461 -1.404 1.613 1.00 97.44 91 ARG A C 1
ATOM 761 O O . ARG A 1 91 ? 2.450 -0.704 1.574 1.00 97.44 91 ARG A O 1
ATOM 768 N N . VAL A 1 92 ? 3.836 -2.062 2.710 1.00 98.25 92 VAL A N 1
ATOM 769 C CA . VAL A 1 92 ? 3.147 -1.891 3.995 1.00 98.25 92 VAL A CA 1
ATOM 770 C C . VAL A 1 92 ? 3.271 -0.441 4.451 1.00 98.25 92 VAL A C 1
ATOM 772 O O . VAL A 1 92 ? 2.253 0.180 4.753 1.00 98.25 92 VAL A O 1
ATOM 775 N N . TYR A 1 93 ? 4.471 0.141 4.422 1.00 97.69 93 TYR A N 1
ATOM 776 C CA . TYR A 1 93 ? 4.657 1.547 4.790 1.00 97.69 93 TYR A CA 1
ATOM 777 C C . TYR A 1 93 ? 3.853 2.490 3.888 1.00 97.69 93 TYR A C 1
ATOM 779 O O . TYR A 1 93 ? 3.154 3.372 4.388 1.00 97.69 93 TYR A O 1
ATOM 787 N N . GLU A 1 94 ? 3.883 2.284 2.569 1.00 97.38 94 GLU A N 1
ATOM 788 C CA . GLU A 1 94 ? 3.112 3.083 1.611 1.00 97.38 94 GLU A CA 1
ATOM 789 C C . GLU A 1 94 ? 1.595 2.958 1.802 1.00 97.38 94 GLU A C 1
ATOM 791 O O . GLU A 1 94 ? 0.870 3.932 1.570 1.00 97.38 94 GLU A O 1
ATOM 796 N N . LEU A 1 95 ? 1.106 1.775 2.191 1.00 98.12 95 LEU A N 1
ATOM 797 C CA . LEU A 1 95 ? -0.304 1.547 2.497 1.00 98.12 95 LEU A CA 1
ATOM 798 C C . LEU A 1 95 ? -0.707 2.345 3.732 1.00 98.12 95 LEU A C 1
ATOM 800 O O . LEU A 1 95 ? -1.644 3.142 3.658 1.00 98.12 95 LEU A O 1
ATOM 804 N N . LEU A 1 96 ? 0.015 2.147 4.840 1.00 97.88 96 LEU A N 1
ATOM 805 C CA . LEU A 1 96 ? -0.290 2.752 6.135 1.00 97.88 96 LEU A CA 1
ATOM 806 C C . LEU A 1 96 ? -0.184 4.280 6.074 1.00 97.88 96 LEU A C 1
ATOM 808 O O . LEU A 1 96 ? -1.079 4.971 6.547 1.00 97.88 96 LEU A O 1
ATOM 812 N N . ALA A 1 97 ? 0.837 4.819 5.400 1.00 96.81 97 ALA A N 1
ATOM 813 C CA . ALA A 1 97 ? 1.059 6.262 5.287 1.00 96.81 97 ALA A CA 1
ATOM 814 C C . ALA A 1 97 ? -0.062 7.018 4.552 1.00 96.81 97 ALA A C 1
ATOM 816 O O . ALA A 1 97 ? -0.122 8.251 4.616 1.00 96.81 97 ALA A O 1
ATOM 817 N N . GLY A 1 98 ? -0.898 6.319 3.780 1.00 96.75 98 GLY A N 1
ATOM 818 C CA . GLY A 1 98 ? -2.036 6.915 3.085 1.00 96.75 98 GLY A CA 1
ATOM 819 C C . GLY A 1 98 ? -3.395 6.640 3.714 1.00 96.75 98 GLY A C 1
ATOM 820 O O . GLY A 1 98 ? -4.380 7.173 3.211 1.00 96.75 98 GLY A O 1
ATOM 821 N N . LEU A 1 99 ? -3.469 5.853 4.789 1.00 97.88 99 LEU A N 1
ATOM 822 C CA . LEU A 1 99 ? -4.725 5.600 5.491 1.00 97.88 99 LEU A CA 1
ATOM 823 C C . LEU A 1 99 ? -5.217 6.839 6.243 1.00 97.88 99 LEU A C 1
ATOM 825 O O . LEU A 1 99 ? -4.446 7.711 6.643 1.00 97.88 99 LEU A O 1
ATOM 829 N N . ASN A 1 100 ? -6.525 6.877 6.479 1.00 97.31 100 ASN A N 1
ATOM 830 C CA . ASN A 1 100 ? -7.140 7.903 7.309 1.00 97.31 100 ASN A CA 1
ATOM 831 C C . ASN A 1 100 ? -6.714 7.777 8.782 1.00 97.31 100 ASN A C 1
ATOM 833 O O . ASN A 1 100 ? -6.541 6.668 9.289 1.00 97.31 100 ASN A O 1
ATOM 837 N N . VAL A 1 101 ? -6.680 8.913 9.491 1.00 95.62 101 VAL A N 1
ATOM 838 C CA . VAL A 1 101 ? -6.302 9.017 10.922 1.00 95.62 101 VAL A CA 1
ATOM 839 C C . VAL A 1 101 ? -7.128 8.128 11.848 1.00 95.62 101 VAL A C 1
ATOM 841 O O . VAL A 1 101 ? -6.717 7.767 12.945 1.00 95.62 101 VAL A O 1
ATOM 844 N N . ILE A 1 102 ? -8.319 7.719 11.403 1.00 94.62 102 ILE A N 1
ATOM 845 C CA . ILE A 1 102 ? -9.135 6.781 12.162 1.00 94.62 102 ILE A CA 1
ATOM 846 C C . ILE A 1 102 ? -8.376 5.468 12.398 1.00 94.62 102 ILE A C 1
ATOM 848 O O . ILE A 1 102 ? -8.652 4.810 13.388 1.00 94.62 102 ILE A O 1
ATOM 852 N N . TYR A 1 103 ? -7.442 5.060 11.539 1.00 96.75 103 TYR A N 1
ATOM 853 C CA . TYR A 1 103 ? -6.719 3.794 11.677 1.00 96.75 103 TYR A CA 1
ATOM 854 C C . TYR A 1 103 ? -5.415 3.902 12.486 1.00 96.75 103 TYR A C 1
ATOM 856 O O . TYR A 1 103 ? -4.746 2.881 12.624 1.00 96.75 103 TYR A O 1
ATOM 864 N N . ASP A 1 104 ? -5.064 5.066 13.046 1.00 96.62 104 ASP A N 1
ATOM 865 C CA . ASP A 1 104 ? -3.769 5.315 13.712 1.00 96.62 104 ASP A CA 1
ATOM 866 C C . ASP A 1 104 ? -3.423 4.271 14.791 1.00 96.62 104 ASP A C 1
ATOM 868 O O . ASP A 1 104 ? -2.311 3.739 14.810 1.00 96.62 104 ASP A O 1
ATOM 872 N N . ASP A 1 105 ? -4.391 3.879 15.627 1.00 95.88 105 ASP A N 1
ATOM 873 C CA . ASP A 1 105 ? -4.195 2.838 16.651 1.00 95.88 105 ASP A CA 1
ATOM 874 C C . ASP A 1 105 ? -3.795 1.484 16.040 1.00 95.88 105 ASP A C 1
ATOM 876 O O . ASP A 1 105 ? -2.942 0.758 16.561 1.00 95.88 105 ASP A O 1
ATOM 880 N N . VAL A 1 106 ? -4.413 1.126 14.910 1.00 97.00 106 VAL A N 1
ATOM 881 C CA . VAL A 1 106 ? -4.106 -0.117 14.196 1.00 97.00 106 VAL A CA 1
ATOM 882 C C . VAL A 1 106 ? -2.770 -0.007 13.474 1.00 97.00 106 VAL A C 1
ATOM 884 O O . VAL A 1 106 ? -2.017 -0.980 13.492 1.00 97.00 106 VAL A O 1
ATOM 887 N N . GLN A 1 107 ? -2.436 1.161 12.914 1.00 97.75 107 GLN A N 1
ATOM 888 C CA . GLN A 1 107 ? -1.120 1.414 12.325 1.00 97.75 107 GLN A CA 1
ATOM 889 C C . GLN A 1 107 ? -0.012 1.212 13.362 1.00 97.75 107 GLN A C 1
ATOM 891 O O . GLN A 1 107 ? 0.916 0.446 13.115 1.00 97.75 107 GLN A O 1
ATOM 896 N N . ALA A 1 108 ? -0.136 1.816 14.549 1.00 97.31 108 ALA A N 1
ATOM 897 C CA . ALA A 1 108 ? 0.846 1.673 15.623 1.00 97.31 108 ALA A CA 1
ATOM 898 C C . ALA A 1 108 ? 1.025 0.207 16.048 1.00 97.31 108 ALA A C 1
ATOM 900 O O . ALA A 1 108 ? 2.150 -0.267 16.223 1.00 97.31 108 ALA A O 1
ATOM 901 N N . ARG A 1 109 ? -0.082 -0.541 16.157 1.00 97.50 109 ARG A N 1
ATOM 902 C CA . ARG A 1 109 ? -0.046 -1.971 16.484 1.00 97.50 109 ARG A CA 1
ATOM 903 C C . ARG A 1 109 ? 0.643 -2.803 15.404 1.00 97.50 109 ARG A C 1
ATOM 905 O O . ARG A 1 109 ? 1.383 -3.711 15.756 1.00 97.50 109 ARG A O 1
ATOM 912 N N . ILE A 1 110 ? 0.398 -2.519 14.125 1.00 98.00 110 ILE A N 1
ATOM 913 C CA . ILE A 1 110 ? 1.042 -3.211 12.996 1.00 98.00 110 ILE A CA 1
ATOM 914 C C . ILE A 1 110 ? 2.544 -2.922 12.975 1.00 98.00 110 ILE A C 1
ATOM 916 O O . ILE A 1 110 ? 3.338 -3.851 12.887 1.00 98.00 110 ILE A O 1
ATOM 920 N N . LEU A 1 111 ? 2.935 -1.652 13.123 1.00 97.25 111 LEU A N 1
ATOM 921 C CA . LEU A 1 111 ? 4.338 -1.222 13.126 1.00 97.25 111 LEU A CA 1
ATOM 922 C C . LEU A 1 111 ? 5.140 -1.764 14.320 1.00 97.25 111 LEU A C 1
ATOM 924 O O . LEU A 1 111 ? 6.364 -1.752 14.288 1.00 97.25 111 LEU A O 1
ATOM 928 N N . SER A 1 112 ? 4.460 -2.240 15.366 1.00 97.38 112 SER A N 1
ATOM 929 C CA . SER A 1 112 ? 5.088 -2.850 16.543 1.00 97.38 112 SER A CA 1
ATOM 930 C C . SER A 1 112 ? 5.322 -4.364 16.403 1.00 97.38 112 SER A C 1
ATOM 932 O O . SER A 1 112 ? 5.804 -4.986 17.347 1.00 97.38 112 SER A O 1
ATOM 934 N N . GLN A 1 113 ? 4.933 -4.986 15.285 1.00 96.25 113 GLN A N 1
ATOM 935 C CA . GLN A 1 113 ? 5.091 -6.429 15.066 1.00 96.25 113 GLN A CA 1
ATOM 936 C C . GLN A 1 113 ? 6.471 -6.761 14.489 1.00 96.25 113 GLN A C 1
ATOM 938 O O . GLN A 1 113 ? 6.960 -6.067 13.601 1.00 96.25 113 GLN A O 1
ATOM 943 N N . GLU A 1 114 ? 7.063 -7.867 14.949 1.00 93.69 114 GLU A N 1
ATOM 944 C CA . GLU A 1 114 ? 8.294 -8.428 14.388 1.00 93.69 114 GLU A CA 1
ATOM 945 C C . GLU A 1 114 ? 8.118 -9.942 14.140 1.00 93.69 114 GLU A C 1
ATOM 947 O O . GLU A 1 114 ? 7.904 -10.691 15.101 1.00 93.69 114 GLU A O 1
ATOM 952 N N . PRO A 1 115 ? 8.182 -10.419 12.876 1.00 92.44 115 PRO A N 1
ATOM 953 C CA . PRO A 1 115 ? 8.393 -9.656 11.636 1.00 92.44 115 PRO A CA 1
ATOM 954 C C . PRO A 1 115 ? 7.172 -8.809 11.233 1.00 92.44 115 PRO A C 1
ATOM 956 O O . PRO A 1 115 ? 6.053 -9.081 11.668 1.00 92.44 115 PRO A O 1
ATOM 959 N N . LEU A 1 116 ? 7.388 -7.8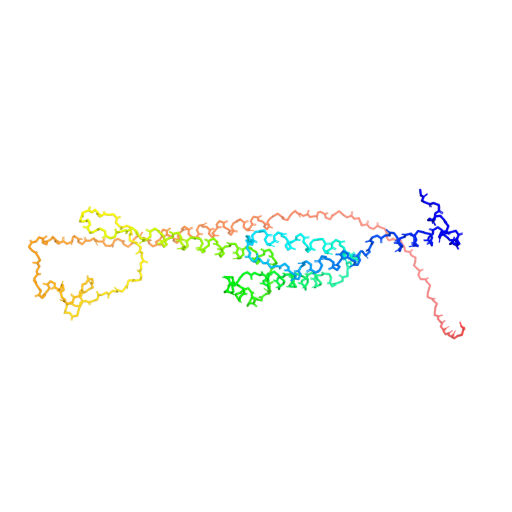05 10.374 1.00 96.25 116 LEU A N 1
ATOM 960 C CA . LEU A 1 116 ? 6.301 -6.990 9.830 1.00 96.25 116 LEU A CA 1
ATOM 961 C C . LEU A 1 116 ? 5.336 -7.884 9.020 1.00 96.25 116 LEU A C 1
ATOM 963 O O . LEU A 1 116 ? 5.803 -8.688 8.206 1.00 96.25 116 LEU A O 1
ATOM 967 N N . PRO A 1 117 ? 4.012 -7.779 9.230 1.00 97.00 117 PRO A N 1
ATOM 968 C CA . PRO A 1 117 ? 3.038 -8.581 8.499 1.00 97.00 117 PRO A CA 1
ATOM 969 C C . PRO A 1 117 ? 3.022 -8.216 7.014 1.00 97.00 117 PRO A C 1
ATOM 971 O O . PRO A 1 117 ? 3.325 -7.089 6.625 1.00 97.00 117 PRO A O 1
ATOM 974 N N . SER A 1 118 ? 2.599 -9.158 6.176 1.00 96.88 118 SER A N 1
ATOM 975 C CA . SER A 1 118 ? 2.426 -8.917 4.744 1.00 96.88 118 SER A CA 1
ATOM 976 C C . SER A 1 118 ? 1.329 -7.882 4.469 1.00 96.88 118 SER A C 1
ATOM 978 O O . SER A 1 118 ? 0.381 -7.706 5.239 1.00 96.88 118 SER A O 1
ATOM 980 N N . VAL A 1 119 ? 1.384 -7.251 3.294 1.00 97.75 119 VAL A N 1
ATOM 981 C CA . VAL A 1 119 ? 0.371 -6.286 2.821 1.00 97.75 119 VAL A CA 1
ATOM 982 C C . VAL A 1 119 ? -1.057 -6.846 2.911 1.00 97.75 119 VAL A C 1
ATOM 984 O O . VAL A 1 119 ? -2.009 -6.124 3.211 1.00 97.75 119 VAL A O 1
ATOM 987 N N . ARG A 1 120 ? -1.223 -8.151 2.661 1.00 97.44 120 ARG A N 1
ATOM 988 C CA . ARG A 1 120 ? -2.522 -8.829 2.736 1.00 97.44 120 ARG A CA 1
ATOM 989 C C . ARG A 1 120 ? -2.999 -9.003 4.178 1.00 97.44 120 ARG A C 1
ATOM 991 O O . ARG A 1 120 ? -4.172 -8.767 4.446 1.00 97.44 120 ARG A O 1
ATOM 998 N N . GLU A 1 121 ? -2.119 -9.397 5.093 1.00 97.94 121 GLU A N 1
ATOM 999 C CA . GLU A 1 121 ? -2.448 -9.535 6.520 1.00 97.94 121 GLU A CA 1
ATOM 1000 C C . GLU A 1 121 ? -2.787 -8.182 7.154 1.00 97.94 121 GLU A C 1
ATOM 1002 O O . GLU A 1 121 ? -3.738 -8.079 7.934 1.00 97.94 121 GLU A O 1
ATOM 1007 N N . VAL A 1 122 ? -2.071 -7.125 6.758 1.00 98.38 122 VAL A N 1
ATOM 1008 C CA . VAL A 1 122 ? -2.390 -5.741 7.131 1.00 98.38 122 VAL A CA 1
ATOM 1009 C C . VAL A 1 122 ? -3.807 -5.377 6.698 1.00 98.38 122 VAL A C 1
ATOM 1011 O O . VAL A 1 122 ? -4.590 -4.892 7.511 1.00 98.38 122 VAL A O 1
ATOM 1014 N N . TYR A 1 123 ? -4.170 -5.654 5.444 1.00 98.25 123 TYR A N 1
ATOM 1015 C CA . TYR A 1 123 ? -5.513 -5.371 4.942 1.00 98.25 123 TYR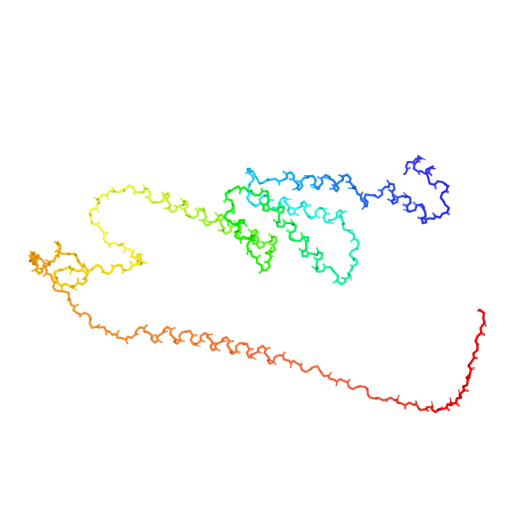 A CA 1
ATOM 1016 C C . TYR A 1 123 ? -6.610 -6.133 5.699 1.00 98.25 123 TYR A C 1
ATOM 1018 O O . TYR A 1 123 ? -7.616 -5.532 6.074 1.00 98.25 123 TYR A O 1
ATOM 1026 N N . VAL A 1 124 ? -6.406 -7.423 5.990 1.00 98.00 124 VAL A N 1
ATOM 1027 C CA . VAL A 1 124 ? -7.346 -8.212 6.811 1.00 98.00 124 VAL A CA 1
ATOM 1028 C C . VAL A 1 124 ? -7.511 -7.587 8.198 1.00 98.00 124 VAL A C 1
ATOM 1030 O O . VAL A 1 124 ? -8.632 -7.361 8.639 1.00 98.00 124 VAL A O 1
ATOM 1033 N N . THR A 1 125 ? -6.406 -7.203 8.840 1.00 98.00 125 THR A N 1
ATOM 1034 C CA . THR A 1 125 ? -6.430 -6.551 10.159 1.00 98.00 125 THR A CA 1
ATOM 1035 C C . THR A 1 125 ? -7.210 -5.231 10.138 1.00 98.00 125 THR A C 1
ATOM 1037 O O . THR A 1 125 ? -7.927 -4.911 11.088 1.00 98.00 125 THR A O 1
ATOM 1040 N N . LEU A 1 126 ? -7.076 -4.447 9.064 1.00 97.69 126 LEU A N 1
ATOM 1041 C CA . LEU A 1 126 ? -7.810 -3.192 8.887 1.00 97.69 126 LEU A CA 1
ATOM 1042 C C . LEU A 1 126 ? -9.307 -3.432 8.659 1.00 97.69 126 LEU A C 1
ATOM 1044 O O . LEU A 1 126 ? -10.128 -2.675 9.178 1.00 97.69 126 LEU A O 1
ATOM 1048 N N . ARG A 1 127 ? -9.668 -4.489 7.922 1.00 97.25 127 ARG A N 1
ATOM 1049 C CA . ARG A 1 127 ? -11.066 -4.884 7.705 1.00 97.25 127 ARG A CA 1
ATOM 1050 C C . ARG A 1 127 ? -11.740 -5.349 8.985 1.00 97.25 127 ARG A C 1
ATOM 1052 O O . ARG A 1 127 ? -12.817 -4.854 9.305 1.00 97.25 127 ARG A O 1
ATOM 1059 N N . ASP A 1 128 ? -11.069 -6.196 9.758 1.00 95.94 128 ASP A N 1
ATOM 1060 C CA . ASP A 1 128 ? -11.574 -6.648 11.055 1.00 95.94 128 ASP A CA 1
ATOM 1061 C C . ASP A 1 128 ? -11.809 -5.465 12.009 1.00 95.94 128 ASP A C 1
ATOM 1063 O O . ASP A 1 128 ? -12.800 -5.421 12.740 1.00 95.94 128 ASP A O 1
ATOM 1067 N N . GLU A 1 129 ? -10.921 -4.465 11.986 1.00 95.44 129 GLU A N 1
ATOM 1068 C CA . GLU A 1 129 ? -11.106 -3.239 12.762 1.00 95.44 129 GLU A CA 1
ATOM 1069 C C . GLU A 1 129 ? -12.306 -2.415 12.273 1.00 95.44 129 GLU A C 1
ATOM 1071 O O . GLU A 1 129 ? -13.058 -1.871 13.088 1.00 95.44 129 GLU A O 1
ATOM 1076 N N . GLU A 1 130 ? -12.499 -2.305 10.959 1.00 94.50 130 GLU A N 1
ATOM 1077 C CA . GLU A 1 130 ? -13.638 -1.598 10.379 1.00 94.50 130 GLU A CA 1
ATOM 1078 C C . GLU A 1 130 ? -14.968 -2.241 10.807 1.00 94.50 130 GLU A C 1
ATOM 1080 O O . GLU A 1 130 ? -15.888 -1.540 11.241 1.00 94.50 130 GLU A O 1
ATOM 1085 N N . ASP A 1 131 ? -15.048 -3.570 10.775 1.00 93.44 131 ASP A N 1
ATOM 1086 C CA . ASP A 1 131 ? -16.233 -4.320 11.192 1.00 93.44 131 ASP A CA 1
ATOM 1087 C C . ASP A 1 131 ? -16.479 -4.221 12.703 1.00 93.44 131 ASP A C 1
ATOM 1089 O O . ASP A 1 131 ? -17.611 -3.975 13.134 1.00 93.44 131 ASP A O 1
ATOM 1093 N N . ARG A 1 132 ? -15.419 -4.289 13.519 1.00 93.38 132 ARG A N 1
ATOM 1094 C CA . ARG A 1 132 ? -15.493 -4.053 14.972 1.00 93.38 132 ARG A CA 1
ATOM 1095 C C . ARG A 1 132 ? -16.036 -2.661 15.301 1.00 93.38 132 ARG A C 1
ATOM 1097 O O . ARG A 1 132 ? -16.792 -2.489 16.257 1.00 93.38 132 ARG A O 1
ATOM 1104 N N . ARG A 1 133 ? -15.653 -1.635 14.540 1.00 89.62 133 ARG A N 1
ATOM 1105 C CA . ARG A 1 133 ? -16.149 -0.265 14.749 1.00 89.62 133 ARG A CA 1
ATOM 1106 C C . ARG A 1 133 ? -17.609 -0.126 14.362 1.00 89.62 133 ARG A C 1
ATOM 1108 O O . ARG A 1 133 ? -18.371 0.485 15.110 1.00 89.62 133 ARG A O 1
ATOM 1115 N N . LYS A 1 134 ? -18.010 -0.725 13.238 1.00 89.81 134 LYS A N 1
ATOM 1116 C CA . LYS A 1 134 ? -19.417 -0.772 12.818 1.00 89.81 134 LYS A CA 1
ATOM 1117 C C . LYS A 1 134 ? -20.285 -1.448 13.885 1.00 89.81 134 LYS A C 1
ATOM 1119 O O . LYS A 1 134 ? -21.338 -0.908 14.221 1.00 89.81 134 LYS A O 1
ATOM 1124 N N . SER A 1 135 ? -19.827 -2.556 14.479 1.00 87.44 135 SER A N 1
ATOM 1125 C CA . SER A 1 135 ? -20.588 -3.256 15.523 1.00 87.44 135 SER A CA 1
ATOM 1126 C C . SER A 1 135 ? -20.739 -2.423 16.802 1.00 87.44 135 SER A C 1
ATOM 1128 O O . SER A 1 135 ? -21.836 -2.326 17.344 1.00 87.44 135 SER A O 1
ATOM 1130 N N . ILE A 1 136 ? -19.676 -1.746 17.253 1.00 84.88 136 ILE A N 1
ATOM 1131 C CA . ILE A 1 136 ? -19.735 -0.878 18.444 1.00 84.88 136 ILE A CA 1
ATOM 1132 C C . ILE A 1 136 ? -20.718 0.284 18.241 1.00 84.88 136 ILE A C 1
ATOM 1134 O O . ILE A 1 136 ? -21.480 0.614 19.151 1.00 84.88 136 ILE A O 1
ATOM 1138 N N . LEU A 1 137 ? -20.732 0.899 17.055 1.00 77.69 137 LEU A N 1
ATOM 1139 C CA . LEU A 1 137 ? -21.672 1.979 16.738 1.00 77.69 137 LEU A CA 1
ATOM 1140 C C . LEU A 1 137 ? -23.127 1.486 16.687 1.00 77.69 137 LEU A C 1
ATOM 1142 O O . LEU A 1 137 ? -24.039 2.201 17.107 1.00 77.69 137 LEU A O 1
ATOM 1146 N N . GLN A 1 138 ? -23.357 0.257 16.219 1.00 72.44 138 GLN A N 1
ATOM 1147 C CA . GLN A 1 138 ? -24.687 -0.351 16.186 1.00 72.44 138 GLN A CA 1
ATOM 1148 C C . GLN A 1 138 ? -25.236 -0.630 17.597 1.00 72.44 138 GLN A C 1
ATOM 1150 O O . GLN A 1 138 ? -26.406 -0.349 17.867 1.00 72.44 138 GLN A O 1
ATOM 1155 N N . ASP A 1 139 ? -24.392 -1.096 18.520 1.00 67.50 139 ASP A N 1
ATOM 1156 C CA . ASP A 1 139 ? -24.783 -1.358 19.912 1.00 67.50 139 ASP A CA 1
ATOM 1157 C C . ASP A 1 139 ? -25.103 -0.069 20.695 1.00 67.50 139 ASP A C 1
ATOM 1159 O O . ASP A 1 139 ? -25.999 -0.053 21.548 1.00 67.50 139 ASP A O 1
ATOM 1163 N N . GLN A 1 140 ? -24.430 1.044 20.377 1.00 61.06 140 GLN A N 1
ATOM 1164 C CA . GLN A 1 140 ? -24.736 2.351 20.970 1.00 61.06 140 GLN A CA 1
ATOM 1165 C C . GLN A 1 140 ? -26.068 2.927 20.471 1.00 61.06 140 GLN A C 1
ATOM 1167 O O . GLN A 1 140 ? -26.825 3.483 21.268 1.00 61.06 140 GLN A O 1
ATOM 1172 N N . ASN A 1 141 ? -26.406 2.730 19.194 1.00 57.91 141 ASN A N 1
ATOM 1173 C CA . ASN A 1 141 ? -27.683 3.179 18.630 1.00 57.91 141 ASN A CA 1
ATOM 1174 C C . ASN A 1 141 ? -28.888 2.355 19.114 1.00 57.91 141 ASN A C 1
ATOM 1176 O O . ASN A 1 141 ? -29.994 2.881 19.179 1.00 57.91 141 ASN A O 1
ATOM 1180 N N . ASN A 1 142 ? -28.690 1.095 19.511 1.00 56.66 142 ASN A N 1
ATOM 1181 C CA . ASN A 1 142 ? -29.738 0.285 20.145 1.00 56.66 142 ASN A CA 1
ATOM 1182 C C . ASN A 1 142 ? -29.907 0.569 21.650 1.00 56.66 142 ASN A C 1
ATOM 1184 O O . ASN A 1 142 ? -30.908 0.167 22.243 1.00 56.66 142 ASN A O 1
ATOM 1188 N N . SER A 1 143 ? -28.958 1.273 22.276 1.00 55.62 143 SER A N 1
ATOM 1189 C CA . SER A 1 143 ? -28.989 1.606 23.708 1.00 55.62 143 SER A CA 1
ATOM 1190 C C . SER A 1 143 ? -29.700 2.934 24.020 1.00 55.62 143 SER A C 1
ATOM 1192 O O . SER A 1 143 ? -29.836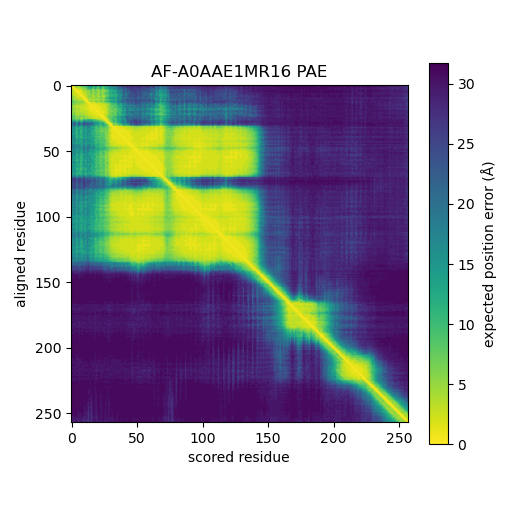 3.296 25.186 1.00 55.62 143 SER A O 1
ATOM 1194 N N . THR A 1 144 ? -30.201 3.653 23.008 1.00 48.62 144 THR A N 1
ATOM 1195 C CA . THR A 1 144 ? -31.036 4.863 23.163 1.00 48.62 144 THR A CA 1
ATOM 1196 C C . THR A 1 144 ? -32.541 4.565 23.207 1.00 48.62 144 THR A C 1
ATOM 1198 O O . THR A 1 144 ? -33.360 5.482 23.116 1.00 48.62 144 THR A O 1
ATOM 1201 N N . ALA A 1 145 ? -32.934 3.302 23.413 1.00 46.88 145 ALA A N 1
ATOM 1202 C CA . ALA A 1 145 ? -34.310 2.955 23.745 1.00 46.88 145 ALA A CA 1
ATOM 1203 C C . ALA A 1 145 ? -34.669 3.521 25.132 1.00 46.88 145 ALA A C 1
ATOM 1205 O O . ALA A 1 145 ? -34.180 3.084 26.171 1.00 46.88 145 ALA A O 1
ATOM 1206 N N . THR A 1 146 ? -35.514 4.545 25.094 1.00 43.50 146 THR A N 1
ATOM 1207 C CA . THR A 1 146 ? -36.191 5.249 26.181 1.00 43.50 146 THR A CA 1
ATOM 1208 C C . THR A 1 146 ? -36.394 4.386 27.430 1.00 43.50 146 THR A C 1
ATOM 1210 O O . THR A 1 146 ? -37.104 3.382 27.399 1.00 43.50 146 THR A O 1
ATOM 1213 N N . PHE A 1 147 ? -35.806 4.806 28.553 1.00 43.91 147 PHE A N 1
ATOM 1214 C CA . PHE A 1 147 ? -36.072 4.232 29.871 1.00 43.91 147 PHE A CA 1
ATOM 1215 C C . PHE A 1 147 ? -37.509 4.587 30.284 1.00 43.91 147 PHE A C 1
ATOM 1217 O O . PHE A 1 147 ? -37.758 5.592 30.944 1.00 43.91 147 PHE A O 1
ATOM 1224 N N . VAL A 1 148 ? -38.474 3.783 29.843 1.00 43.91 148 VAL A N 1
ATOM 1225 C CA . VAL A 1 148 ? -39.827 3.767 30.399 1.00 43.91 148 VAL A CA 1
ATOM 1226 C C . VAL A 1 148 ? -39.784 2.814 31.593 1.00 43.91 148 VAL A C 1
ATOM 1228 O O . VAL A 1 148 ? -39.475 1.636 31.398 1.00 43.91 148 VAL A O 1
ATOM 1231 N N . PRO A 1 149 ? -40.068 3.254 32.831 1.00 43.00 149 PRO A N 1
ATOM 1232 C CA . PRO A 1 149 ? -40.203 2.330 33.942 1.00 43.00 149 PRO A CA 1
ATOM 1233 C C . PRO A 1 149 ? -41.560 1.629 33.799 1.00 43.00 149 PRO A C 1
ATOM 1235 O O . PRO A 1 149 ? -42.552 2.045 34.386 1.00 43.00 149 PRO A O 1
ATOM 1238 N N . SER A 1 150 ? -41.622 0.588 32.966 1.00 37.00 150 SER A N 1
ATOM 1239 C CA . SER A 1 150 ? -42.746 -0.345 32.963 1.00 37.00 150 SER A CA 1
ATOM 1240 C C . SER A 1 150 ? -42.410 -1.468 33.930 1.00 37.00 150 SER A C 1
ATOM 1242 O O . SER A 1 150 ? -41.543 -2.304 33.667 1.00 37.00 150 SER A O 1
ATOM 1244 N N . GLU A 1 151 ? -43.090 -1.475 35.072 1.00 52.19 151 GLU A N 1
ATOM 1245 C CA . GLU A 1 151 ? -43.153 -2.656 35.916 1.00 52.19 151 GLU A CA 1
ATOM 1246 C C . GLU A 1 151 ? -43.716 -3.835 35.109 1.00 52.19 151 GLU A C 1
ATOM 1248 O O . GLU A 1 151 ? -44.548 -3.669 34.218 1.00 52.19 151 GLU A O 1
ATOM 1253 N N . THR A 1 152 ? -43.258 -5.034 35.465 1.00 52.34 152 THR A N 1
ATOM 1254 C CA . THR A 1 152 ? -43.683 -6.342 34.941 1.00 52.34 152 THR A CA 1
ATOM 1255 C C . THR A 1 152 ? -43.134 -6.736 33.561 1.00 52.34 152 THR A C 1
ATOM 1257 O O . THR A 1 152 ? -43.763 -6.565 32.525 1.00 52.34 152 THR A O 1
ATOM 1260 N N . SER A 1 153 ? -41.961 -7.377 33.557 1.00 40.19 153 SER A N 1
ATOM 1261 C CA . SER A 1 153 ? -41.751 -8.693 32.920 1.00 40.19 153 SER A CA 1
ATOM 1262 C C . SER A 1 153 ? -40.290 -9.120 33.051 1.00 40.19 153 SER A C 1
ATOM 1264 O O . SER A 1 153 ? -39.370 -8.510 32.512 1.00 40.19 153 SER A O 1
ATOM 1266 N N . ALA A 1 154 ? -40.075 -10.187 33.815 1.00 47.19 154 ALA A N 1
ATOM 1267 C CA . ALA A 1 154 ? -38.772 -10.771 34.074 1.00 47.19 154 ALA A CA 1
ATOM 1268 C C . ALA A 1 154 ? -38.385 -11.751 32.960 1.00 47.19 154 ALA A C 1
ATOM 1270 O O . ALA A 1 154 ? -38.760 -12.913 33.030 1.00 47.19 154 ALA A O 1
ATOM 1271 N N . LEU A 1 155 ? -37.576 -11.304 31.998 1.00 49.28 155 LEU A N 1
ATOM 1272 C CA . LEU A 1 155 ? -36.661 -12.152 31.220 1.00 49.28 155 LEU A CA 1
ATOM 1273 C C . LEU A 1 155 ? -35.398 -11.346 30.876 1.00 49.28 155 LEU A C 1
ATOM 1275 O O . LEU A 1 155 ? -35.150 -10.987 29.732 1.00 49.28 155 LEU A O 1
ATOM 1279 N N . ALA A 1 156 ? -34.586 -11.046 31.891 1.00 37.84 156 ALA A N 1
ATOM 1280 C CA . ALA A 1 156 ? -33.243 -10.512 31.685 1.00 37.84 156 ALA A CA 1
ATOM 1281 C C . ALA A 1 156 ? -32.232 -11.666 31.680 1.00 37.84 156 ALA A C 1
ATOM 1283 O O . ALA A 1 156 ? -31.913 -12.248 32.724 1.00 37.84 156 ALA A O 1
ATOM 1284 N N . VAL A 1 157 ? -31.720 -11.981 30.490 1.00 43.66 157 VAL A N 1
ATOM 1285 C CA . VAL A 1 157 ? -30.499 -12.768 30.298 1.00 43.66 157 VAL A CA 1
ATOM 1286 C C . VAL A 1 157 ? -29.369 -12.039 31.023 1.00 43.66 157 VAL A C 1
ATOM 1288 O O . VAL A 1 157 ? -28.989 -10.922 30.679 1.00 43.66 157 VAL A O 1
ATOM 1291 N N . ARG A 1 158 ? -28.868 -12.650 32.099 1.00 40.75 158 ARG A N 1
ATOM 1292 C CA . ARG A 1 158 ? -27.789 -12.087 32.911 1.00 40.75 158 ARG A CA 1
ATOM 1293 C C . ARG A 1 158 ? -26.472 -12.172 32.146 1.00 40.75 158 ARG A C 1
ATOM 1295 O O . ARG A 1 158 ? -25.838 -13.226 32.125 1.00 40.75 158 ARG A O 1
ATOM 1302 N N . PHE A 1 159 ? -26.022 -11.041 31.616 1.00 38.00 159 PHE A N 1
ATOM 1303 C CA . PHE A 1 159 ? -24.610 -10.823 31.327 1.00 38.00 159 PHE A CA 1
ATOM 1304 C C . PHE A 1 159 ? -23.803 -11.016 32.621 1.00 38.00 159 PHE A C 1
ATOM 1306 O O . PHE A 1 159 ? -24.049 -10.369 33.643 1.00 38.00 159 PHE A O 1
ATOM 1313 N N . LYS A 1 160 ? -22.859 -11.964 32.602 1.00 43.16 160 LYS A N 1
ATOM 1314 C CA . LYS A 1 160 ? -21.888 -12.182 33.680 1.00 43.16 160 LYS A CA 1
ATOM 1315 C C . LYS A 1 160 ? -20.865 -11.039 33.662 1.00 43.16 160 LYS A C 1
ATOM 1317 O O . LYS A 1 160 ? -19.798 -11.176 33.080 1.00 43.16 160 LYS A O 1
ATOM 1322 N N . GLY A 1 161 ? -21.197 -9.929 34.317 1.00 40.81 161 GLY A N 1
ATOM 1323 C CA . GLY A 1 161 ? -20.211 -8.950 34.780 1.00 40.81 161 GLY A CA 1
ATOM 1324 C C . GLY A 1 161 ? -19.473 -9.444 36.040 1.00 40.81 161 GLY A C 1
ATOM 1325 O O . GLY A 1 161 ? -19.957 -10.369 36.708 1.00 40.81 161 GLY A O 1
ATOM 1326 N N . PRO A 1 162 ? -18.309 -8.864 36.390 1.00 40.94 162 PRO A N 1
ATOM 1327 C CA . PRO A 1 162 ? -17.473 -9.335 37.493 1.00 40.94 162 PRO A CA 1
ATOM 1328 C C . PRO A 1 162 ? -18.231 -9.236 38.823 1.00 40.94 162 PRO A C 1
ATOM 1330 O O . PRO A 1 162 ? -18.743 -8.181 39.195 1.00 40.94 162 PRO A O 1
ATOM 1333 N N . LYS A 1 163 ? -18.329 -10.356 39.547 1.00 46.53 163 LYS A N 1
ATOM 1334 C CA . LYS A 1 163 ? -19.036 -10.453 40.831 1.00 46.53 163 LYS A CA 1
ATOM 1335 C C . LYS A 1 163 ? -18.291 -9.670 41.915 1.00 46.53 163 LYS A C 1
ATOM 1337 O O . LYS A 1 163 ? -17.515 -10.260 42.664 1.00 46.53 163 LYS A O 1
ATOM 1342 N N . ASN A 1 164 ? -18.595 -8.385 42.075 1.00 48.41 164 ASN A N 1
ATOM 1343 C CA . ASN A 1 164 ? -18.357 -7.718 43.350 1.00 48.41 164 ASN A CA 1
ATOM 1344 C C . ASN A 1 164 ? -19.326 -8.319 44.375 1.00 48.41 164 ASN A C 1
ATOM 1346 O O . ASN A 1 164 ? -20.528 -8.042 44.369 1.00 48.41 164 ASN A O 1
ATOM 1350 N N . ARG A 1 165 ? -18.811 -9.226 45.214 1.00 59.28 165 ARG A N 1
ATOM 1351 C CA . ARG A 1 165 ? -19.554 -9.834 46.322 1.00 59.28 165 ARG A CA 1
ATOM 1352 C C . ARG A 1 165 ? -19.779 -8.754 47.375 1.00 59.28 165 ARG A C 1
ATOM 1354 O O . ARG A 1 165 ? -18.984 -8.606 48.291 1.00 59.28 165 ARG A O 1
ATOM 1361 N N . LEU A 1 166 ? -20.846 -7.978 47.218 1.00 72.19 166 LEU A N 1
ATOM 1362 C CA . LEU A 1 166 ? -21.305 -7.046 48.243 1.00 72.19 166 LEU A CA 1
ATOM 1363 C C . LEU A 1 166 ? -21.631 -7.852 49.511 1.00 72.19 166 LEU A C 1
ATOM 1365 O O . LEU A 1 166 ? -22.537 -8.692 49.497 1.00 72.19 166 LEU A O 1
ATOM 1369 N N . VAL A 1 167 ? -20.843 -7.643 50.566 1.00 82.50 167 VAL A N 1
ATOM 1370 C CA . VAL A 1 167 ? -21.024 -8.224 51.904 1.00 82.50 167 VAL A CA 1
ATOM 1371 C C . VAL A 1 167 ? -21.726 -7.189 52.779 1.00 82.50 167 VAL A C 1
ATOM 1373 O O . VAL A 1 167 ? -21.454 -5.996 52.672 1.00 82.50 167 VAL A O 1
ATOM 1376 N N . CYS A 1 168 ? -22.650 -7.634 53.624 1.00 85.12 168 CYS A N 1
ATOM 1377 C CA . CYS A 1 168 ? -23.324 -6.767 54.580 1.00 85.12 168 CYS A CA 1
ATOM 1378 C C . CYS A 1 168 ? -22.429 -6.476 55.794 1.00 85.12 168 CYS A C 1
ATOM 1380 O O . CYS A 1 168 ? -22.028 -7.411 56.482 1.00 85.12 168 CYS A O 1
ATOM 1382 N N . ASP A 1 169 ? -22.219 -5.200 56.130 1.00 81.75 169 ASP A N 1
ATOM 1383 C CA . ASP A 1 169 ? -21.389 -4.769 57.275 1.00 81.75 169 ASP A CA 1
ATOM 1384 C C . ASP A 1 169 ? -21.945 -5.170 58.657 1.00 81.75 169 ASP A C 1
ATOM 1386 O O . ASP A 1 169 ? -21.278 -4.998 59.670 1.00 81.75 169 ASP A O 1
ATOM 1390 N N . HIS A 1 170 ? -23.197 -5.638 58.737 1.00 82.31 170 HIS A N 1
ATOM 1391 C CA . HIS A 1 170 ? -23.825 -6.030 60.004 1.00 82.31 170 HIS A CA 1
ATOM 1392 C C . HIS A 1 170 ? -23.824 -7.546 60.216 1.00 82.31 170 HIS A C 1
ATOM 1394 O O . HIS A 1 170 ? -23.323 -8.040 61.219 1.00 82.31 170 HIS A O 1
ATOM 1400 N N . CYS A 1 171 ? -24.389 -8.303 59.272 1.00 84.56 171 CYS A N 1
ATOM 1401 C CA . CYS A 1 171 ? -24.532 -9.755 59.408 1.00 84.56 171 CYS A CA 1
ATOM 1402 C C . CYS A 1 171 ? -23.435 -10.547 58.685 1.00 84.56 171 CYS A C 1
ATOM 1404 O O . CYS A 1 171 ? -23.451 -11.774 58.730 1.00 84.56 171 CYS A O 1
ATOM 1406 N N . HIS A 1 172 ? -22.522 -9.867 57.981 1.00 79.06 172 HIS A N 1
ATOM 1407 C CA . HIS A 1 172 ? -21.424 -10.457 57.209 1.00 79.06 172 HIS A CA 1
ATOM 1408 C C . HIS A 1 172 ? -21.868 -11.461 56.124 1.00 79.06 172 HIS A C 1
ATOM 1410 O O . HIS A 1 172 ? -21.051 -12.186 55.554 1.00 79.06 172 HIS A O 1
ATOM 1416 N N . LYS A 1 173 ? -23.164 -11.489 55.777 1.00 78.44 173 LYS A N 1
ATOM 1417 C CA . LYS A 1 173 ? -23.713 -12.315 54.692 1.00 78.44 173 LYS A CA 1
ATOM 1418 C C . LYS A 1 173 ? -23.593 -11.582 53.355 1.00 78.44 173 LYS A C 1
ATOM 1420 O O . LYS A 1 173 ? -23.725 -10.361 53.274 1.00 78.44 173 LYS A O 1
ATOM 1425 N N . GLN A 1 174 ? -23.360 -12.344 52.291 1.00 78.56 174 GLN A N 1
ATOM 1426 C CA . GLN A 1 174 ? -23.255 -11.823 50.927 1.00 78.56 174 GLN A CA 1
ATOM 1427 C C . GLN A 1 174 ? -24.638 -11.518 50.333 1.00 78.56 174 GLN A C 1
ATOM 1429 O O . GLN A 1 174 ? -25.629 -12.171 50.658 1.00 78.56 174 GLN A O 1
ATOM 1434 N N . GLY A 1 175 ? -24.693 -10.556 49.411 1.00 79.06 175 GLY A N 1
ATOM 1435 C CA . GLY A 1 175 ? -25.869 -10.289 48.579 1.00 79.06 175 GLY A CA 1
ATOM 1436 C C . GLY A 1 175 ? -26.774 -9.149 49.051 1.00 79.06 175 GLY A C 1
ATOM 1437 O O . GLY A 1 175 ? -27.803 -8.924 48.422 1.00 79.06 175 GLY A O 1
ATOM 1438 N N . HIS A 1 176 ? -26.412 -8.416 50.108 1.00 82.50 176 HIS A N 1
ATOM 1439 C CA . HIS A 1 176 ? -27.117 -7.199 50.530 1.00 82.50 176 HIS A CA 1
ATOM 1440 C C . HIS A 1 176 ? -26.188 -6.237 51.292 1.00 82.50 176 HIS A C 1
ATOM 1442 O O . HIS A 1 176 ? -25.141 -6.642 51.787 1.00 82.50 176 HIS A O 1
ATOM 1448 N N . LYS A 1 177 ? -26.569 -4.955 51.377 1.00 83.38 177 LYS A N 1
ATOM 1449 C CA . LYS A 1 177 ? -25.888 -3.924 52.186 1.00 83.38 177 LYS A CA 1
ATOM 1450 C C . LYS A 1 177 ? -26.550 -3.802 53.562 1.00 83.38 177 LYS A C 1
ATOM 1452 O O . LYS A 1 177 ? -27.696 -4.220 53.717 1.00 83.38 177 LYS A O 1
ATOM 1457 N N . ARG A 1 178 ? -25.883 -3.147 54.523 1.00 81.44 178 ARG A N 1
ATOM 1458 C CA . ARG A 1 178 ? -26.414 -2.885 55.878 1.00 81.44 178 ARG A CA 1
ATOM 1459 C C . ARG A 1 178 ? -27.848 -2.331 55.876 1.00 81.44 178 ARG A C 1
ATOM 1461 O O . ARG A 1 178 ? -28.660 -2.801 56.662 1.00 81.44 178 ARG A O 1
ATOM 1468 N N . ALA A 1 179 ? -28.166 -1.424 54.949 1.00 80.06 179 ALA A N 1
ATOM 1469 C CA . ALA A 1 179 ? -29.491 -0.804 54.803 1.00 80.06 179 ALA A CA 1
ATOM 1470 C C . ALA A 1 179 ? -30.634 -1.778 54.450 1.00 80.06 179 ALA A C 1
ATOM 1472 O O . ALA A 1 179 ? -31.794 -1.470 54.685 1.00 80.06 179 ALA A O 1
ATOM 1473 N N . ASN A 1 180 ? -30.319 -2.956 53.898 1.00 76.38 180 ASN A N 1
ATOM 1474 C CA . ASN A 1 180 ? -31.307 -3.977 53.527 1.00 76.38 180 ASN A CA 1
ATOM 1475 C C . ASN A 1 180 ? -31.111 -5.261 54.349 1.00 76.38 180 ASN A C 1
ATOM 1477 O O . ASN A 1 180 ? -31.512 -6.349 53.934 1.00 76.38 180 ASN A O 1
ATOM 1481 N N . CYS A 1 181 ? -30.434 -5.158 55.495 1.00 83.56 181 CYS A N 1
ATOM 1482 C CA . CYS A 1 181 ? -30.172 -6.287 56.370 1.00 83.56 181 CYS A CA 1
ATOM 1483 C C . CYS A 1 181 ? -31.444 -6.686 57.114 1.00 83.56 181 CYS A C 1
ATOM 1485 O O . CYS A 1 181 ? -31.935 -5.937 57.956 1.00 83.56 181 CYS A O 1
ATOM 1487 N N . TRP A 1 182 ? -31.957 -7.885 56.845 1.00 86.25 182 TRP A N 1
ATOM 1488 C CA . TRP A 1 182 ? -33.122 -8.414 57.560 1.00 86.25 182 TRP A CA 1
ATOM 1489 C C . TRP A 1 182 ? -32.860 -8.642 59.051 1.00 86.25 182 TRP A C 1
ATOM 1491 O O . TRP A 1 182 ? -33.806 -8.593 59.831 1.00 86.25 182 TRP A O 1
ATOM 1501 N N . ASP A 1 183 ? -31.597 -8.822 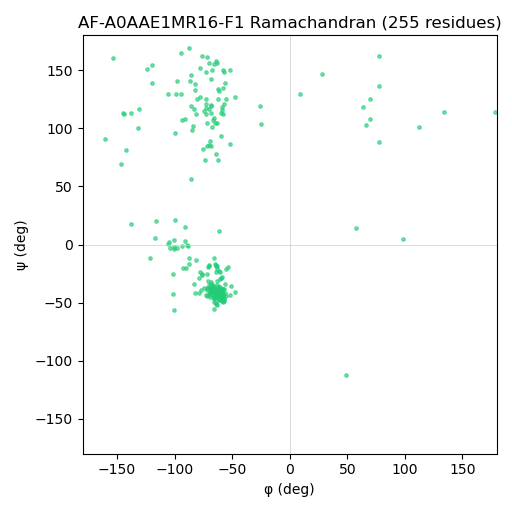59.457 1.00 79.44 183 ASP A N 1
ATOM 1502 C CA . ASP A 1 183 ? -31.228 -8.903 60.876 1.00 79.44 183 ASP A CA 1
ATOM 1503 C C . ASP A 1 183 ? -31.358 -7.527 61.578 1.00 79.44 183 ASP A C 1
ATOM 1505 O O . ASP A 1 183 ? -31.456 -7.482 62.798 1.00 79.44 183 ASP A O 1
ATOM 1509 N N . LEU A 1 184 ? -31.388 -6.410 60.826 1.00 82.62 184 LEU A N 1
ATOM 1510 C CA . LEU A 1 184 ? -31.587 -5.044 61.348 1.00 82.62 184 LEU A CA 1
ATOM 1511 C C . LEU A 1 184 ? -33.011 -4.513 61.148 1.00 82.62 184 LEU A C 1
ATOM 1513 O O . LEU A 1 184 ? -33.558 -3.871 62.037 1.00 82.62 184 LEU A O 1
ATOM 1517 N N . HIS A 1 185 ? -33.598 -4.740 59.973 1.00 83.50 185 HIS A N 1
ATOM 1518 C CA . HIS A 1 185 ? -34.872 -4.134 59.565 1.00 83.50 185 HIS A CA 1
ATOM 1519 C C . HIS A 1 185 ? -36.076 -5.075 59.715 1.00 83.50 185 HIS A C 1
ATOM 1521 O O . HIS A 1 185 ? -37.206 -4.668 59.459 1.00 83.50 185 HIS A O 1
ATOM 1527 N N . GLY A 1 186 ? -35.847 -6.323 60.135 1.00 78.12 186 GLY A N 1
ATOM 1528 C CA . GLY A 1 186 ? -36.873 -7.359 60.167 1.00 78.12 186 GLY A CA 1
ATOM 1529 C C . GLY A 1 186 ? -37.152 -7.945 58.780 1.00 78.12 186 GLY A C 1
ATOM 1530 O O . GLY A 1 186 ? -36.772 -7.398 57.741 1.00 78.12 186 GLY A O 1
ATOM 1531 N N . LYS A 1 187 ? -37.787 -9.119 58.754 1.00 80.31 187 LYS A N 1
ATOM 1532 C CA . LYS A 1 187 ? -38.178 -9.781 57.503 1.00 80.31 187 LYS A CA 1
ATOM 1533 C C . LYS A 1 187 ? -39.499 -9.182 56.991 1.00 80.31 187 LYS A C 1
ATOM 1535 O O . LYS A 1 187 ? -40.402 -8.991 57.803 1.00 80.31 187 LYS A O 1
ATOM 1540 N N . PRO A 1 188 ? -39.647 -8.926 55.677 1.00 75.88 188 PRO A N 1
ATOM 1541 C CA . PRO A 1 188 ? -40.927 -8.536 55.084 1.00 75.88 188 PRO A CA 1
ATOM 1542 C C . PRO A 1 188 ? -42.013 -9.587 55.348 1.00 75.88 188 PRO A C 1
ATOM 1544 O O . PRO A 1 188 ? -41.710 -10.780 55.423 1.00 75.88 188 PRO A O 1
ATOM 1547 N N . THR A 1 189 ? -43.273 -9.160 55.438 1.00 66.44 189 THR A N 1
ATOM 1548 C CA . THR A 1 189 ? -44.425 -10.026 55.757 1.00 66.44 189 THR A CA 1
ATOM 1549 C C . THR A 1 189 ? -44.659 -11.151 54.742 1.00 66.44 189 THR A C 1
ATOM 1551 O O . THR A 1 189 ? -45.185 -12.194 55.115 1.00 66.44 189 THR A O 1
ATOM 1554 N N . ASP A 1 190 ? -44.177 -11.004 53.503 1.00 67.75 190 ASP A N 1
ATOM 1555 C CA . ASP A 1 190 ? -44.358 -11.985 52.418 1.00 67.75 190 ASP A CA 1
ATOM 1556 C C . ASP A 1 190 ? -43.132 -12.891 52.188 1.00 67.75 190 ASP A C 1
ATOM 1558 O O . ASP A 1 190 ? -42.931 -13.463 51.110 1.00 67.75 190 ASP A O 1
ATOM 1562 N N . TRP A 1 191 ? -42.256 -13.017 53.188 1.00 69.06 191 TRP A N 1
ATOM 1563 C CA . TRP A 1 191 ? -41.008 -13.761 53.041 1.00 69.06 191 TRP A CA 1
ATOM 1564 C C . TRP A 1 191 ? -41.225 -15.283 52.986 1.00 69.06 191 TRP A C 1
ATOM 1566 O O . TRP A 1 191 ? -41.631 -15.911 53.964 1.00 69.06 191 TRP A O 1
ATOM 1576 N N . LYS A 1 192 ? -40.865 -15.902 51.852 1.00 65.50 192 LYS A N 1
ATOM 1577 C CA . LYS A 1 192 ? -40.770 -17.363 51.700 1.00 65.50 192 LYS A CA 1
ATOM 1578 C C . LYS A 1 192 ? -39.313 -17.824 51.852 1.00 65.50 192 LYS A C 1
ATOM 1580 O O . LYS A 1 192 ? -38.443 -17.290 51.156 1.00 65.50 192 LYS A O 1
ATOM 1585 N N . PRO A 1 193 ? -39.014 -18.827 52.699 1.00 60.09 193 PRO A N 1
ATOM 1586 C CA . PRO A 1 193 ? -37.676 -19.391 52.786 1.00 60.09 193 PRO A CA 1
ATOM 1587 C C . PRO A 1 193 ? -37.284 -20.028 51.451 1.00 60.09 193 PRO A C 1
ATOM 1589 O O . PRO A 1 193 ? -38.048 -20.769 50.827 1.00 60.09 193 PRO A O 1
ATOM 1592 N N . ARG A 1 194 ? -36.064 -19.735 51.005 1.00 53.72 194 ARG A N 1
ATOM 1593 C CA . ARG A 1 194 ? -35.458 -20.394 49.850 1.00 53.72 194 ARG A CA 1
ATOM 1594 C C . ARG A 1 194 ? -35.182 -21.847 50.240 1.00 53.72 194 ARG A C 1
ATOM 1596 O O . ARG A 1 194 ? -34.417 -22.069 51.171 1.00 53.72 194 ARG A O 1
ATOM 1603 N N . LYS A 1 195 ? -35.784 -22.817 49.541 1.00 45.34 195 LYS A N 1
ATOM 1604 C CA . LYS A 1 195 ? -35.398 -24.232 49.662 1.00 45.34 195 LYS A CA 1
ATOM 1605 C C . LYS A 1 195 ? -33.898 -24.346 49.379 1.00 45.34 195 LYS A C 1
ATOM 1607 O O . LYS A 1 195 ? -33.439 -23.858 48.340 1.00 45.34 195 LYS A O 1
ATOM 1612 N N . GLU A 1 196 ? -33.150 -24.926 50.311 1.00 42.47 196 GLU A N 1
ATOM 1613 C CA . GLU A 1 196 ? -31.764 -25.311 50.070 1.00 42.47 196 GLU A CA 1
ATOM 1614 C C . GLU A 1 196 ? -31.758 -26.295 48.903 1.00 42.47 196 GLU A C 1
ATOM 1616 O O . GLU A 1 196 ? -32.426 -27.325 48.927 1.00 42.47 196 GLU A O 1
ATOM 1621 N N . LYS A 1 197 ? -31.078 -25.907 47.826 1.00 42.50 197 LYS A N 1
ATOM 1622 C CA . LYS A 1 197 ? -30.696 -26.848 46.785 1.00 42.50 197 LYS A CA 1
ATOM 1623 C C . LYS A 1 197 ? -29.441 -27.522 47.316 1.00 42.50 197 LYS A C 1
ATOM 1625 O O . LYS A 1 197 ? -28.425 -26.837 47.474 1.00 42.50 197 LYS A O 1
ATOM 1630 N N . GLU A 1 198 ? -29.543 -28.811 47.617 1.00 42.66 198 GLU A N 1
ATOM 1631 C CA . GLU A 1 198 ? -28.384 -29.693 47.697 1.00 42.66 198 GLU A CA 1
ATOM 1632 C C . GLU A 1 198 ? -27.537 -29.439 46.442 1.00 42.66 198 GLU A C 1
ATOM 1634 O O . GLU A 1 198 ? -28.049 -29.304 45.324 1.00 42.66 198 GLU A O 1
ATOM 1639 N N . ARG A 1 199 ? -26.255 -29.160 46.667 1.00 40.06 199 ARG A N 1
ATOM 1640 C CA . ARG A 1 199 ? -25.285 -28.985 45.595 1.00 40.06 199 ARG A CA 1
ATOM 1641 C C . ARG A 1 199 ? -24.812 -30.382 45.240 1.00 40.06 199 ARG A C 1
ATOM 1643 O O . ARG A 1 199 ? -24.002 -30.932 45.972 1.00 40.06 199 ARG A O 1
ATOM 1650 N N . ASP A 1 200 ? -25.334 -30.917 44.147 1.00 37.72 200 ASP A N 1
ATOM 1651 C CA . ASP A 1 200 ? -24.741 -32.080 43.502 1.00 37.72 200 ASP A CA 1
ATOM 1652 C C . ASP A 1 200 ? -23.451 -31.624 42.805 1.00 37.72 200 ASP A C 1
ATOM 1654 O O . ASP A 1 200 ? -23.470 -30.825 41.859 1.00 37.72 200 ASP A O 1
ATOM 1658 N N . ASP A 1 201 ? -22.321 -32.091 43.328 1.00 42.41 201 ASP A N 1
ATOM 1659 C CA . ASP A 1 201 ? -20.986 -31.951 42.754 1.00 42.41 201 ASP A CA 1
ATOM 1660 C C . ASP A 1 201 ? -20.849 -32.888 41.534 1.00 42.41 201 ASP A C 1
ATOM 1662 O O . ASP A 1 201 ? -20.192 -33.918 41.600 1.00 42.41 201 ASP A O 1
ATOM 1666 N N . GLU A 1 202 ? -21.502 -32.569 40.408 1.00 44.50 202 GLU A N 1
ATOM 1667 C CA . GLU A 1 202 ? -21.499 -33.447 39.213 1.00 44.50 202 GLU A CA 1
ATOM 1668 C C . GLU A 1 202 ? -21.325 -32.713 37.866 1.00 44.50 202 GLU A C 1
ATOM 1670 O O . GLU A 1 202 ? -21.591 -33.256 36.794 1.00 44.50 202 GLU A O 1
ATOM 1675 N N . ALA A 1 203 ? -20.835 -31.467 37.875 1.00 43.12 203 ALA A N 1
ATOM 1676 C CA . ALA A 1 203 ? -20.685 -30.661 36.652 1.00 43.12 203 ALA A CA 1
ATOM 1677 C C . ALA A 1 203 ? -19.241 -30.500 36.133 1.00 43.12 203 ALA A C 1
ATOM 1679 O O . ALA A 1 203 ? -19.045 -29.833 35.115 1.00 43.12 203 ALA A O 1
ATOM 1680 N N . GLU A 1 204 ? -18.233 -31.089 36.784 1.00 44.53 204 GLU A N 1
ATOM 1681 C CA . GLU A 1 204 ? -16.820 -30.873 36.411 1.00 44.53 204 GLU A CA 1
ATOM 1682 C C . GLU A 1 204 ? -16.209 -32.035 35.597 1.00 44.53 204 GLU A C 1
ATOM 1684 O O . GLU A 1 204 ? -15.366 -31.797 34.736 1.00 44.53 204 GLU A O 1
ATOM 1689 N N . ALA A 1 205 ? -16.728 -33.266 35.717 1.00 42.56 205 ALA A N 1
ATOM 1690 C CA . ALA A 1 205 ? -16.194 -34.443 35.011 1.00 42.56 205 ALA A CA 1
ATOM 1691 C C . ALA A 1 205 ? -16.568 -34.526 33.511 1.00 42.56 205 ALA A C 1
ATOM 1693 O O . ALA A 1 205 ? -15.838 -35.099 32.700 1.00 42.56 205 ALA A O 1
ATOM 1694 N N . SER A 1 206 ? -17.692 -33.933 33.099 1.00 48.38 206 SER A N 1
ATOM 1695 C CA . SER A 1 206 ? -18.206 -34.043 31.722 1.00 48.38 206 SER A CA 1
ATOM 1696 C C . SER A 1 206 ? -17.467 -33.150 30.715 1.00 48.38 206 SER A C 1
ATOM 1698 O O . SER A 1 206 ? -17.424 -33.452 29.519 1.00 48.38 206 SER A O 1
ATOM 1700 N N . ASN A 1 207 ? -16.830 -32.072 31.181 1.00 48.47 207 ASN A N 1
ATOM 1701 C CA . ASN A 1 207 ? -16.122 -31.127 30.314 1.00 48.47 207 ASN A CA 1
ATOM 1702 C C . ASN A 1 207 ? -14.643 -31.504 30.095 1.00 48.47 207 ASN A C 1
ATOM 1704 O O . ASN A 1 207 ? -14.032 -31.072 29.116 1.00 48.47 207 ASN A O 1
ATOM 1708 N N . GLU A 1 208 ? -14.070 -32.327 30.978 1.00 49.66 208 GLU A N 1
ATOM 1709 C CA . GLU A 1 208 ? -12.710 -32.863 30.849 1.00 49.66 208 GLU A CA 1
ATOM 1710 C C . GLU A 1 208 ? -12.659 -34.092 29.938 1.00 49.66 208 GLU A C 1
ATOM 1712 O O . GLU A 1 208 ? -11.814 -34.138 29.043 1.00 49.66 208 GLU A O 1
ATOM 1717 N N . SER A 1 209 ? -13.634 -35.005 30.042 1.00 57.59 209 SER A N 1
ATOM 1718 C CA . SER A 1 209 ? -13.790 -36.131 29.105 1.00 57.59 209 SER A CA 1
ATOM 1719 C C . SER A 1 209 ? -13.947 -35.645 27.658 1.00 57.59 209 SER A C 1
ATOM 1721 O O . SER A 1 209 ? -13.217 -36.093 26.778 1.00 57.59 209 SER A O 1
ATOM 1723 N N . SER A 1 210 ? -14.772 -34.617 27.412 1.00 63.34 210 SER A N 1
ATOM 1724 C CA . SER A 1 210 ? -14.962 -34.056 26.063 1.00 63.34 210 SER A CA 1
ATOM 1725 C C . SER A 1 210 ? -13.686 -33.441 25.464 1.00 63.34 210 SER A C 1
ATOM 1727 O O . SER A 1 210 ? -13.498 -33.457 24.245 1.00 63.34 210 SER A O 1
ATOM 1729 N N . LYS A 1 211 ? -12.794 -32.886 26.296 1.00 68.31 211 LYS A N 1
ATOM 1730 C CA . LYS A 1 211 ? -11.498 -32.351 25.848 1.00 68.31 211 LYS A CA 1
ATOM 1731 C C . LYS A 1 211 ? -10.489 -33.471 25.623 1.00 68.31 211 LYS A C 1
ATOM 1733 O O . LYS A 1 211 ? -9.791 -33.439 24.612 1.00 68.31 211 LYS A O 1
ATOM 1738 N N . HIS A 1 212 ? -10.453 -34.461 26.512 1.00 74.38 212 HIS A N 1
ATOM 1739 C CA . HIS A 1 212 ? -9.549 -35.601 26.408 1.00 74.38 212 HIS A CA 1
ATOM 1740 C C . HIS A 1 212 ? -9.864 -36.468 25.179 1.00 74.38 212 HIS A C 1
ATOM 1742 O O . HIS A 1 212 ? -8.946 -36.866 24.462 1.00 74.38 212 HIS A O 1
ATOM 1748 N N . ASP A 1 213 ? -11.145 -36.655 24.855 1.00 77.00 213 ASP A N 1
ATOM 1749 C CA . ASP A 1 213 ? -11.593 -37.398 23.671 1.00 77.00 213 ASP A CA 1
ATOM 1750 C C . ASP A 1 213 ? -11.264 -36.670 22.361 1.00 77.00 213 ASP A C 1
ATOM 1752 O O . ASP A 1 213 ? -10.915 -37.294 21.356 1.00 77.00 213 ASP A O 1
ATOM 1756 N N . LYS A 1 214 ? -11.332 -35.331 22.359 1.00 77.62 214 LYS A N 1
ATOM 1757 C CA . LYS A 1 214 ? -10.914 -34.513 21.208 1.00 77.62 214 LYS A CA 1
ATOM 1758 C C . LYS A 1 214 ? -9.402 -34.567 21.003 1.00 77.62 214 LYS A C 1
ATOM 1760 O O . LYS A 1 214 ? -8.953 -34.64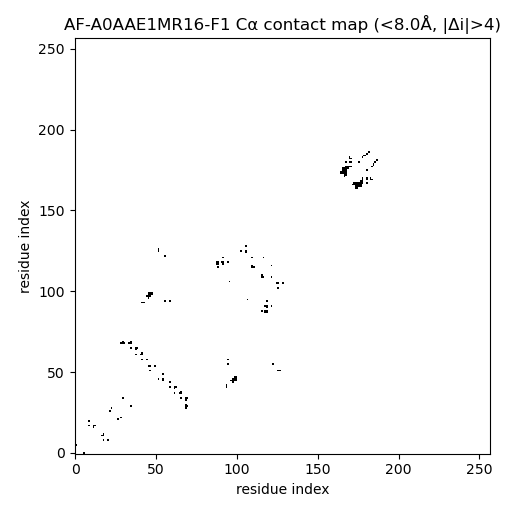6 19.864 1.00 77.62 214 LYS A O 1
ATOM 1765 N N . LEU A 1 215 ? -8.628 -34.558 22.088 1.00 78.50 215 LEU A N 1
ATOM 1766 C CA . LEU A 1 215 ? -7.168 -34.626 22.038 1.00 78.50 215 LEU A CA 1
ATOM 1767 C C . LEU A 1 215 ? -6.686 -36.005 21.560 1.00 78.50 215 LEU A C 1
ATOM 1769 O O . LEU A 1 215 ? -5.820 -36.079 20.692 1.00 78.50 215 LEU A O 1
ATOM 1773 N N . ASN A 1 216 ? -7.321 -37.083 22.029 1.00 81.06 216 ASN A N 1
ATOM 1774 C CA . ASN A 1 216 ? -7.015 -38.449 21.595 1.00 81.06 216 ASN A CA 1
ATOM 1775 C C . ASN A 1 216 ? -7.323 -38.662 20.102 1.00 81.06 216 ASN A C 1
ATOM 1777 O O . ASN A 1 216 ? -6.501 -39.236 19.392 1.00 81.06 216 ASN A O 1
ATOM 1781 N N . LYS A 1 21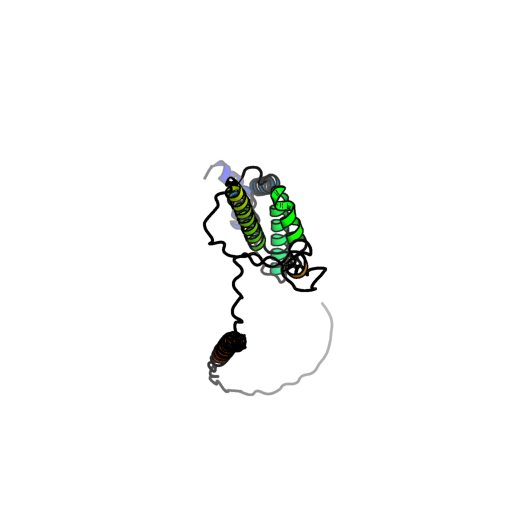7 ? -8.434 -38.109 19.589 1.00 77.19 217 LYS A N 1
ATOM 1782 C CA . LYS A 1 217 ? -8.749 -38.134 18.146 1.00 77.19 217 LYS A CA 1
ATOM 1783 C C . LYS A 1 217 ? -7.723 -37.391 17.289 1.00 77.19 217 LYS A C 1
ATOM 1785 O O . LYS A 1 217 ? -7.427 -37.822 16.178 1.00 77.19 217 LYS A O 1
ATOM 1790 N N . ILE A 1 218 ? -7.173 -36.281 17.786 1.00 78.88 218 ILE A N 1
ATOM 1791 C CA . ILE A 1 218 ? -6.124 -35.537 17.075 1.00 78.88 218 ILE A CA 1
ATOM 1792 C C . ILE A 1 218 ? -4.821 -36.347 17.049 1.00 78.88 218 ILE A C 1
ATOM 1794 O O . ILE A 1 218 ? -4.183 -36.427 16.003 1.00 78.88 218 ILE A O 1
ATOM 1798 N N . ILE A 1 219 ? -4.449 -36.993 18.159 1.00 83.44 219 ILE A N 1
ATOM 1799 C CA . ILE A 1 219 ? -3.254 -37.849 18.235 1.00 83.44 219 ILE A CA 1
ATOM 1800 C C . ILE A 1 219 ? -3.364 -39.034 17.261 1.00 83.44 219 ILE A C 1
ATOM 1802 O O . ILE A 1 219 ? -2.415 -39.323 16.533 1.00 83.44 219 ILE A O 1
ATOM 1806 N N . GLU A 1 220 ? -4.529 -39.676 17.190 1.00 81.94 220 GLU A N 1
ATOM 1807 C CA . GLU A 1 220 ? -4.779 -40.811 16.295 1.00 81.94 220 GLU A CA 1
ATOM 1808 C C . GLU A 1 220 ? -4.729 -40.400 14.810 1.00 81.94 220 GLU A C 1
ATOM 1810 O O . GLU A 1 220 ? -4.123 -41.081 13.980 1.00 81.94 220 GLU A O 1
ATOM 1815 N N . MET A 1 221 ? -5.266 -39.221 14.479 1.00 73.56 221 MET A N 1
ATOM 1816 C CA . MET A 1 221 ? -5.202 -38.652 13.130 1.00 73.56 221 MET A CA 1
ATOM 1817 C C . MET A 1 221 ? -3.768 -38.276 12.715 1.00 73.56 221 MET A C 1
ATOM 1819 O O . MET A 1 221 ? -3.386 -38.475 11.561 1.00 73.56 221 MET A O 1
ATOM 1823 N N . LEU A 1 222 ? -2.946 -37.777 13.644 1.00 75.00 222 LEU A N 1
ATOM 1824 C CA . LEU A 1 222 ? -1.533 -37.474 13.387 1.00 75.00 222 LEU A CA 1
ATOM 1825 C C . LEU A 1 222 ? -0.688 -38.745 13.207 1.00 75.00 222 LEU A C 1
ATOM 1827 O O . LEU A 1 222 ? 0.211 -38.761 12.366 1.00 75.00 222 LEU A O 1
ATOM 1831 N N . ALA A 1 223 ? -0.997 -39.822 13.935 1.00 78.31 223 ALA A N 1
ATOM 1832 C CA . ALA A 1 223 ? -0.343 -41.119 13.760 1.00 78.31 223 ALA A CA 1
ATOM 1833 C C . ALA A 1 223 ? -0.665 -41.744 12.390 1.00 78.31 223 ALA A C 1
ATOM 1835 O O . ALA A 1 223 ? 0.227 -42.271 11.722 1.00 78.31 223 ALA A O 1
ATOM 1836 N N . ALA A 1 224 ? -1.909 -41.606 11.914 1.00 73.44 224 ALA A N 1
ATOM 1837 C CA . ALA A 1 224 ? -2.310 -42.078 10.588 1.00 73.44 224 ALA A CA 1
ATOM 1838 C C . ALA A 1 224 ? -1.512 -41.398 9.454 1.00 73.44 224 ALA A C 1
ATOM 1840 O O . ALA A 1 224 ? -1.100 -42.069 8.506 1.00 73.44 224 ALA A O 1
ATOM 1841 N N . LEU A 1 225 ? -1.189 -40.105 9.589 1.00 62.59 225 LEU A N 1
ATOM 1842 C CA . LEU A 1 225 ? -0.389 -39.349 8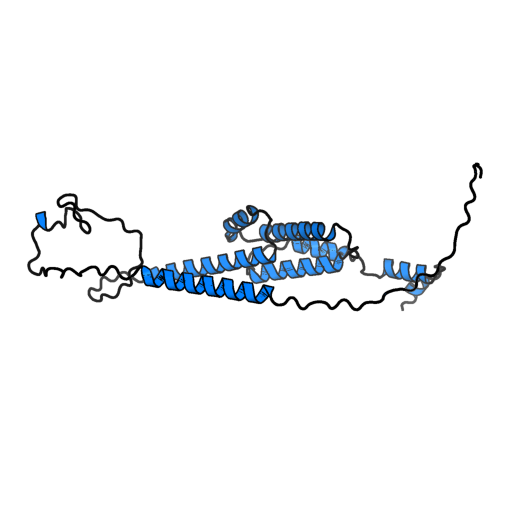.611 1.00 62.59 225 LEU A CA 1
ATOM 1843 C C . LEU A 1 225 ? 1.097 -39.752 8.564 1.00 62.59 225 LEU A C 1
ATOM 1845 O O . LEU A 1 225 ? 1.778 -39.472 7.580 1.00 62.59 225 LEU A O 1
ATOM 1849 N N . GLN A 1 226 ? 1.615 -40.427 9.593 1.00 65.00 226 GLN A N 1
ATOM 1850 C CA . GLN A 1 226 ? 2.997 -40.924 9.611 1.00 65.00 226 GLN A CA 1
ATOM 1851 C C . GLN A 1 226 ? 3.142 -42.317 8.976 1.00 65.00 226 GLN A C 1
ATOM 1853 O O . GLN A 1 226 ? 4.251 -42.705 8.602 1.00 65.00 226 GLN A O 1
ATOM 1858 N N . THR A 1 227 ? 2.037 -43.052 8.802 1.00 58.03 227 THR A N 1
ATOM 1859 C CA . THR A 1 227 ? 2.043 -44.408 8.219 1.00 58.03 227 THR A CA 1
ATOM 1860 C C . THR A 1 227 ? 1.953 -44.435 6.692 1.00 58.03 227 THR A C 1
ATOM 1862 O O . THR A 1 227 ? 2.273 -45.452 6.080 1.00 58.03 227 THR A O 1
ATOM 1865 N N . THR A 1 228 ? 1.651 -43.312 6.031 1.00 52.97 228 THR A N 1
ATOM 1866 C CA . THR A 1 228 ? 1.744 -43.196 4.566 1.00 52.97 228 THR A CA 1
ATOM 1867 C C . THR A 1 228 ? 3.158 -42.809 4.124 1.00 52.97 228 THR A C 1
ATOM 1869 O O . THR A 1 228 ? 3.365 -41.820 3.426 1.00 52.97 228 THR A O 1
ATOM 1872 N N . LYS A 1 229 ? 4.159 -43.599 4.519 1.00 51.72 229 LYS A N 1
ATOM 1873 C CA . LYS A 1 229 ? 5.411 -43.705 3.763 1.00 51.72 229 LYS A CA 1
ATOM 1874 C C . LYS A 1 229 ? 5.325 -44.975 2.932 1.00 51.72 229 LYS A C 1
ATOM 1876 O O . LYS A 1 229 ? 5.607 -46.067 3.415 1.00 51.72 229 LYS A O 1
ATOM 1881 N N . GLN A 1 230 ? 4.912 -44.826 1.676 1.00 44.03 230 GLN A N 1
ATOM 1882 C CA . GLN A 1 230 ? 5.178 -45.852 0.674 1.00 44.03 230 GLN A CA 1
ATOM 1883 C C . GLN A 1 230 ? 6.701 -46.061 0.586 1.00 44.03 230 GLN A C 1
ATOM 1885 O O . GLN A 1 230 ? 7.439 -45.070 0.541 1.00 44.03 230 GLN A O 1
ATOM 1890 N N . PRO A 1 231 ? 7.196 -47.308 0.565 1.00 41.50 231 PRO A N 1
ATOM 1891 C CA . PRO A 1 231 ? 8.595 -47.561 0.282 1.00 41.50 231 PRO A CA 1
ATOM 1892 C C . PRO A 1 231 ? 8.838 -47.250 -1.195 1.00 41.50 231 PRO A C 1
ATOM 1894 O O . PRO A 1 231 ? 8.277 -47.896 -2.078 1.00 41.50 231 PRO A O 1
ATOM 1897 N N . ILE A 1 232 ? 9.684 -46.259 -1.473 1.00 41.00 232 ILE A N 1
ATOM 1898 C CA . ILE A 1 232 ? 10.286 -46.119 -2.797 1.00 41.00 232 ILE A CA 1
ATOM 1899 C C . ILE A 1 232 ? 11.170 -47.354 -2.965 1.00 41.00 232 ILE A C 1
ATOM 1901 O O . ILE A 1 232 ? 12.213 -47.481 -2.324 1.00 41.00 232 ILE A O 1
ATOM 1905 N N . SER A 1 233 ? 10.701 -48.303 -3.769 1.00 41.88 233 SER A N 1
ATOM 1906 C CA . SER A 1 233 ? 11.447 -49.491 -4.152 1.00 41.88 233 SER A CA 1
ATOM 1907 C C . SER A 1 233 ? 12.744 -49.072 -4.841 1.00 41.88 233 SER A C 1
ATOM 1909 O O . SER A 1 233 ? 12.722 -48.498 -5.932 1.00 41.88 233 SER A O 1
ATOM 1911 N N . SER A 1 234 ? 13.878 -49.390 -4.224 1.00 44.34 234 SER A N 1
ATOM 1912 C CA . SER A 1 234 ? 15.161 -49.463 -4.911 1.00 44.34 234 SER A CA 1
ATOM 1913 C C . SER A 1 234 ? 15.089 -50.578 -5.955 1.00 44.34 234 SER A C 1
ATOM 1915 O O . SER A 1 234 ? 15.137 -51.756 -5.607 1.00 44.34 234 SER A O 1
ATOM 1917 N N . SER A 1 235 ? 14.974 -50.219 -7.234 1.00 37.94 235 SER A N 1
ATOM 1918 C CA . SER A 1 235 ? 15.336 -51.138 -8.311 1.00 37.94 235 SER A CA 1
ATOM 1919 C C . SER A 1 235 ? 16.837 -51.042 -8.527 1.00 37.94 235 SER A C 1
ATOM 1921 O O . SER A 1 235 ? 17.368 -49.993 -8.890 1.00 37.94 235 SER A O 1
ATOM 1923 N N . ALA A 1 236 ? 17.498 -52.162 -8.271 1.00 39.00 236 ALA A N 1
ATOM 1924 C CA . ALA A 1 236 ? 18.896 -52.403 -8.543 1.00 39.00 236 ALA A CA 1
ATOM 1925 C C . ALA A 1 236 ? 19.233 -52.184 -10.025 1.00 39.00 236 ALA A C 1
ATOM 1927 O O . ALA A 1 236 ? 1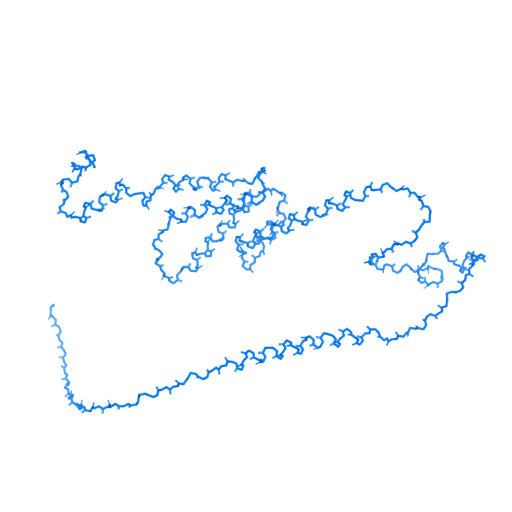8.530 -52.671 -10.908 1.00 39.00 236 ALA A O 1
ATOM 1928 N N . VAL A 1 237 ? 20.379 -51.554 -10.276 1.00 35.81 237 VAL A N 1
ATOM 1929 C CA . VAL A 1 237 ? 21.224 -51.904 -11.418 1.00 35.81 237 VAL A CA 1
ATOM 1930 C C . VAL A 1 237 ? 22.637 -52.043 -10.866 1.00 35.81 237 VAL A C 1
ATOM 1932 O O . VAL A 1 237 ? 23.304 -51.057 -10.561 1.00 35.81 237 VAL A O 1
ATOM 1935 N N . ALA A 1 238 ? 23.049 -53.287 -10.637 1.00 36.50 238 ALA A N 1
ATOM 1936 C CA . ALA A 1 238 ? 24.416 -53.621 -10.285 1.00 36.50 238 ALA A CA 1
ATOM 1937 C C . ALA A 1 238 ? 25.191 -53.990 -11.555 1.00 36.50 238 ALA A C 1
ATOM 1939 O O . ALA A 1 238 ? 24.764 -54.857 -12.310 1.00 36.50 238 ALA A O 1
ATOM 1940 N N . ALA A 1 239 ? 26.349 -53.342 -11.678 1.00 37.41 239 ALA A N 1
ATOM 1941 C CA . ALA A 1 239 ? 27.604 -53.824 -12.243 1.00 37.41 239 ALA A CA 1
ATOM 1942 C C . ALA A 1 239 ? 27.675 -54.210 -13.731 1.00 37.41 239 ALA A C 1
ATOM 1944 O O . ALA A 1 239 ? 27.203 -55.261 -14.141 1.00 37.41 239 ALA A O 1
ATOM 1945 N N . THR A 1 240 ? 28.538 -53.483 -14.447 1.00 35.97 240 THR A N 1
ATOM 1946 C CA . THR A 1 240 ? 29.792 -54.081 -14.937 1.00 35.97 240 THR A CA 1
ATOM 1947 C C . THR A 1 240 ? 30.941 -53.089 -14.752 1.00 35.97 240 THR A C 1
ATOM 1949 O O . THR A 1 240 ? 30.971 -52.027 -15.370 1.00 35.97 240 THR A O 1
ATOM 1952 N N . VAL A 1 241 ? 31.865 -53.447 -13.860 1.00 37.12 241 VAL A N 1
ATOM 1953 C CA . VAL A 1 241 ? 33.229 -52.918 -13.797 1.00 37.12 241 VAL A CA 1
ATOM 1954 C C . VAL A 1 241 ? 34.021 -53.670 -14.857 1.00 37.12 241 VAL A C 1
ATOM 1956 O O . VAL A 1 241 ? 34.065 -54.896 -14.795 1.00 37.12 241 VAL A O 1
ATOM 1959 N N . ASP A 1 242 ? 34.667 -52.949 -15.770 1.00 40.88 242 ASP A N 1
ATOM 1960 C CA . ASP A 1 242 ? 35.786 -53.490 -16.533 1.00 40.88 242 ASP A CA 1
ATOM 1961 C C . ASP A 1 242 ? 37.045 -52.663 -16.285 1.00 40.88 242 ASP A C 1
ATOM 1963 O O . ASP A 1 242 ? 37.030 -51.441 -16.128 1.00 40.88 242 ASP A O 1
ATOM 1967 N N . LYS A 1 243 ? 38.127 -53.414 -16.154 1.00 41.94 243 LYS A N 1
ATOM 1968 C CA . LYS A 1 243 ? 39.392 -53.099 -15.506 1.00 41.94 243 LYS A CA 1
ATOM 1969 C C . LYS A 1 243 ? 40.454 -52.859 -16.579 1.00 41.94 243 LYS A C 1
ATOM 1971 O O . LYS A 1 243 ? 40.644 -53.709 -17.442 1.00 41.94 243 LYS A O 1
ATOM 1976 N N . LYS A 1 244 ? 41.187 -51.746 -16.494 1.00 38.84 244 LYS A N 1
ATOM 1977 C CA . LYS A 1 244 ? 42.516 -51.568 -17.115 1.00 38.84 244 LYS A CA 1
ATOM 1978 C C . LYS A 1 244 ? 43.212 -50.404 -16.406 1.00 38.84 244 LYS A C 1
ATOM 1980 O O . LYS A 1 244 ? 42.791 -49.265 -16.535 1.00 38.84 244 LYS A O 1
ATOM 1985 N N . GLU A 1 245 ? 43.964 -50.679 -15.348 1.00 34.44 245 GLU A N 1
ATOM 1986 C CA . GLU A 1 245 ? 45.392 -51.032 -15.363 1.00 34.44 245 GLU A CA 1
ATOM 1987 C C . GLU A 1 245 ? 46.291 -49.872 -15.826 1.00 34.44 245 GLU A C 1
ATOM 1989 O O . GLU A 1 245 ? 46.368 -49.536 -17.002 1.00 34.44 245 GLU A O 1
ATOM 1994 N N . SER A 1 246 ? 46.903 -49.275 -14.799 1.00 34.66 246 SER A N 1
ATOM 1995 C CA . SER A 1 246 ? 48.176 -48.565 -14.677 1.00 34.66 246 SER A CA 1
ATOM 1996 C C . SER A 1 246 ? 48.994 -48.227 -15.927 1.00 34.66 246 SER A C 1
ATOM 1998 O O . SER A 1 246 ? 49.477 -49.109 -16.629 1.00 34.66 246 SER A O 1
ATOM 2000 N N . ALA A 1 247 ? 49.372 -46.951 -16.017 1.00 39.94 247 ALA A N 1
ATOM 2001 C CA . ALA A 1 247 ? 50.767 -46.575 -16.224 1.00 39.94 247 ALA A CA 1
ATOM 2002 C C . ALA A 1 247 ? 51.061 -45.275 -15.460 1.00 39.94 247 ALA A C 1
ATOM 2004 O O . ALA A 1 247 ? 50.514 -44.213 -15.746 1.00 39.94 247 ALA A O 1
ATOM 2005 N N . ASP A 1 248 ? 51.904 -45.434 -14.452 1.00 38.47 248 ASP A N 1
ATOM 2006 C CA . ASP A 1 248 ? 52.643 -44.414 -13.725 1.00 38.47 248 ASP A CA 1
ATOM 2007 C C . ASP A 1 248 ? 53.767 -43.894 -14.635 1.00 38.47 248 ASP A C 1
ATOM 2009 O O . ASP A 1 248 ? 54.549 -44.703 -15.133 1.00 38.47 248 ASP A O 1
ATOM 2013 N N . VAL A 1 249 ? 53.845 -42.580 -14.872 1.00 45.88 249 VAL A N 1
ATOM 2014 C CA . VAL A 1 249 ? 55.091 -41.901 -15.262 1.00 45.88 249 VAL A CA 1
ATOM 2015 C C . VAL A 1 249 ? 55.113 -40.521 -14.611 1.00 45.88 249 VAL A C 1
ATOM 2017 O O . VAL A 1 249 ? 54.340 -39.616 -14.921 1.00 45.88 249 VAL A O 1
ATOM 2020 N N . SER A 1 250 ? 56.054 -40.414 -13.691 1.00 40.16 250 SER A N 1
ATOM 2021 C CA . SER A 1 250 ? 56.635 -39.229 -13.092 1.00 40.16 250 SER A CA 1
ATOM 2022 C C . SER A 1 250 ? 57.145 -38.196 -14.107 1.00 40.16 250 SER A C 1
ATOM 2024 O O . SER A 1 250 ? 57.717 -38.541 -15.136 1.00 40.16 250 SER A O 1
ATOM 2026 N N . GLY A 1 251 ? 57.102 -36.918 -13.717 1.00 36.12 251 GLY A N 1
ATOM 2027 C CA . GLY A 1 251 ? 58.252 -36.044 -13.953 1.00 36.12 251 GLY A CA 1
ATOM 2028 C C . GLY A 1 251 ? 58.002 -34.650 -14.537 1.00 36.12 251 GLY A C 1
ATOM 2029 O O . GLY A 1 251 ? 57.722 -34.503 -15.715 1.00 36.12 251 GLY A O 1
ATOM 2030 N N . VAL A 1 252 ? 58.302 -33.658 -13.689 1.00 41.84 252 VAL A N 1
ATOM 2031 C CA . VAL A 1 252 ? 59.149 -32.479 -13.977 1.00 41.84 252 VAL A CA 1
ATOM 2032 C C . VAL A 1 252 ? 58.620 -31.399 -14.942 1.00 41.84 252 VAL A C 1
ATOM 2034 O O . VAL A 1 252 ? 58.689 -31.542 -16.150 1.00 41.84 252 VAL A O 1
ATOM 2037 N N . GLY A 1 253 ? 58.263 -30.247 -14.354 1.00 36.69 253 GLY A N 1
ATOM 2038 C CA . GLY A 1 253 ? 59.005 -28.980 -14.507 1.00 36.69 253 GLY A CA 1
ATOM 2039 C C . GLY A 1 253 ? 58.867 -28.143 -15.791 1.00 36.69 253 GLY A C 1
ATOM 2040 O O . GLY A 1 253 ? 59.051 -28.641 -16.891 1.00 36.69 253 GLY A O 1
ATOM 2041 N N . GLY A 1 254 ? 58.733 -26.822 -15.598 1.00 38.09 254 GLY A N 1
ATOM 2042 C CA . GLY A 1 254 ? 59.374 -25.814 -16.459 1.00 38.09 254 GLY A CA 1
ATOM 2043 C C . GLY A 1 254 ? 58.473 -24.937 -17.336 1.00 38.09 254 GLY A C 1
ATOM 2044 O O . GLY A 1 254 ? 58.030 -25.362 -18.392 1.00 38.09 254 GLY A O 1
ATOM 2045 N N . ASP A 1 255 ? 58.261 -23.708 -16.860 1.00 47.16 255 ASP A N 1
ATOM 2046 C CA . ASP A 1 255 ? 58.391 -22.382 -17.495 1.00 47.16 255 ASP A CA 1
ATOM 2047 C C . ASP A 1 255 ? 58.220 -22.119 -19.022 1.00 47.16 255 ASP A C 1
ATOM 2049 O O . ASP A 1 255 ? 58.733 -22.841 -19.872 1.00 47.16 255 ASP A O 1
ATOM 2053 N N . TYR A 1 256 ? 57.691 -20.905 -19.290 1.00 45.12 256 TYR A N 1
ATOM 2054 C CA . TYR A 1 256 ? 57.684 -20.071 -20.523 1.00 45.12 256 TYR A CA 1
ATOM 2055 C C . TYR A 1 256 ? 56.819 -20.601 -21.697 1.00 45.12 256 TYR A C 1
ATOM 2057 O O . TYR A 1 256 ? 56.993 -21.730 -22.135 1.00 45.12 256 TYR A O 1
ATOM 2065 N N . TRP A 1 257 ? 55.855 -19.879 -22.291 1.00 50.94 257 TRP A N 1
ATOM 2066 C CA . TRP A 1 257 ? 55.680 -18.452 -22.621 1.00 50.94 257 TRP A CA 1
ATOM 2067 C C . TRP A 1 257 ? 54.201 -18.038 -22.588 1.00 50.94 257 TRP A C 1
ATOM 2069 O O . TRP A 1 257 ? 53.346 -18.910 -22.863 1.00 50.94 257 TRP A O 1
#

Solvent-accessible surface area (backbone atoms only — not comparable to full-atom values): 16646 Å² total; per-residue (Å²): 131,60,76,68,62,57,63,77,49,69,85,52,90,42,74,64,53,46,51,48,51,48,40,69,77,67,42,68,78,66,44,57,69,55,52,49,51,44,53,50,48,62,71,69,53,55,26,82,91,50,53,73,65,57,39,53,48,53,52,50,51,46,52,52,53,44,45,70,60,60,65,64,82,79,71,87,50,98,54,54,65,56,57,51,48,56,54,42,51,52,48,34,51,56,51,59,77,21,51,52,77,88,46,47,72,59,48,56,57,50,74,68,43,86,75,69,68,51,54,67,56,50,48,52,54,53,49,55,50,52,53,52,50,53,51,56,55,50,57,55,67,66,64,68,66,74,90,69,91,68,82,88,81,94,80,77,84,78,76,87,65,86,82,76,77,48,54,12,86,75,81,69,45,72,82,40,46,56,95,69,31,47,93,77,74,50,75,65,95,85,71,74,84,78,79,82,72,82,81,78,92,72,79,68,68,69,64,50,52,58,50,53,56,54,51,52,53,50,53,53,55,55,53,57,67,67,67,74,64,76,79,82,76,82,78,85,84,80,82,85,87,83,88,81,84,87,84,90,79,87,82,83,86,83,85,89,133

Foldseek 3Di:
DDPVLCVVCVPPDDPVSNVVVCCVPPNVLQVVVVLVVLVVCLQPQACVVNDLVVSLVSNVVSVVVNCVNVVDPPPVDPCPVVVVLVVQVVSLCSSLVRYDPVCVVVNVVQVPDVPRDGSVVSSVSVVVVVVVVVVVVVVVVVVPPDPDPDPDDDDDPDDDDPDPQDAEPPPRDTDDYVVPDCVPVNDDPPDDDDPDDDDDPDDPVVVVVVVVVVVVVVVVVVVVVVPPPDDPDDDDDDDDDDDDDDDDDDDDDDDDD

Nearest PDB structures (foldseek):
  2ms0-assembly1_A  TM=3.892E-01  e=4.782E+00  Murine leukemia virus

pLDDT: mean 73.25, std 21.36, range [34.44, 98.44]

Secondary structure (DSSP, 8-state):
--HHHHHHTTT--SHHHHHHHHHHHH-GGG-HHHHHHHHHHHHH---TTS-HHHHHHHHHHHHHHHHHHH-------TTHHHHHHHHHHHHHHHHHTTS-GGGHHHHHHHHT-SSPPPHHHHHHHHHHHHHHHHHHHHHHHHTTS---------------------B-TTT--BT--GGG-HHHH---TTPPPPPP------SSHHHHHHHHHHHHHHHHHHHHHHH------------------------------

Organism: NCBI:txid499986

Mean predicted aligned error: 21.66 Å

Radius of gyration: 39.16 Å; Cα contacts (8 Å, |Δi|>4): 101; chains: 1; bounding box: 104×65×106 Å